Protein 3EZX (pdb70)

GO terms:
  GO:0043852 monomethylamine methyltransferase activity (F, IDA)

Nearest PDB structures (foldseek):
  3ezx-assembly1_A  TM=1.005E+00  e=2.736E-40  Methanosarcina barkeri
  2i2x-assembly4_P  TM=5.558E-01  e=3.648E-14  Methanosarcina barkeri
  1y80-assembly1_A  TM=9.456E-01  e=5.639E-10  Neomoorella thermoacetica
  8ssc-assembly1_A  TM=5.323E-01  e=2.234E-13  Thermus thermophilus HB8
  8jbt-assembly1_A  TM=8.121E-01  e=1.969E-10  Chloracidobacterium thermophilum

Secondary structure (DSSP, 8-state):
--HHHHHHHHHHHHTT-TTHHHHHHHHHHHTT--HHHHIIIIIHHHHHHHHHHHHTTSS-HHHHHHHHHHHHHHHHHHHHHHTSS-----EEEEEE-TT----HHHHHHHHHHHHTS-EEEE--SS--HHHHHHHHHHTTTS-EEEEEE-SSHHHHTHHHHHHHHHHHTT-GGGSEEEEESSS--HHHHHHHT--B--SSHHHHHHHHHHT-

B-factor: mean 46.59, std 18.2, range [3.84, 91.4]

Sequence (212 aa):
ANQEIFDKLRDAIVNQNVAGTPELCKEALAAGVPALDIITKGLSVGMKIVGDKFEAAEIFLPQIMMSGKAMSNAMEVLTPELEKNKKEAGLAITFVAEGDIHDIGHRLVTTMLGANGFQIVDLGVDVLNENVVEEAAKHKGEKVLLVGSALMTTSMLGQKDLMDRLNEEKLRDSVKCMFGGAPVSDKWIEEIGADATAENAAEAAKVALEVM

Structure (mmCIF, N/CA/C/O backbone):
data_3EZX
#
_entry.id   3EZX
#
_cell.length_a   67.970
_cell.length_b   77.710
_cell.length_c   100.360
_cell.angle_alpha   90.00
_cell.angle_beta   90.00
_cell.angle_gamma   90.00
#
_symmetry.space_group_name_H-M   'C 2 2 21'
#
loop_
_entity.id
_entity.type
_entity.pdbx_description
1 polymer 'Monomethylamine corrinoid protein 1'
2 non-polymer 5-HYDROXYBENZIMIDAZOLYLCOBAMIDE
3 non-polymer 'MAGNESIUM ION'
4 water water
#
loop_
_atom_site.group_PDB
_atom_site.id
_atom_site.type_symbol
_atom_site.label_atom_id
_atom_site.label_alt_id
_atom_site.label_comp_id
_atom_site.label_asym_id
_atom_site.label_entity_id
_atom_site.label_seq_id
_atom_site.pdbx_PDB_ins_code
_atom_site.Cartn_x
_atom_site.Cartn_y
_atom_site.Cartn_z
_atom_site.occupancy
_atom_site.B_iso_or_equiv
_atom_site.auth_seq_id
_atom_site.auth_comp_id
_atom_site.auth_asym_id
_atom_site.auth_atom_id
_atom_site.pdbx_PDB_model_num
ATOM 1 N N . ALA A 1 1 ? 11.101 30.511 19.073 1.00 50.44 2 ALA A N 1
ATOM 2 C CA . ALA A 1 1 ? 11.259 29.177 19.724 1.00 57.40 2 ALA A CA 1
ATOM 3 C C . ALA A 1 1 ? 10.918 29.259 21.211 1.00 50.10 2 ALA A C 1
ATOM 4 O O . ALA A 1 1 ? 10.486 30.303 21.701 1.00 46.67 2 ALA A O 1
ATOM 6 N N . ASN A 1 2 ? 11.100 28.145 21.914 1.00 40.12 3 ASN A N 1
ATOM 7 C CA . ASN A 1 2 ? 10.852 28.072 23.352 1.00 40.87 3 ASN A CA 1
ATOM 8 C C . ASN A 1 2 ? 9.388 28.215 23.774 1.00 39.11 3 ASN A C 1
ATOM 9 O O . ASN A 1 2 ? 9.099 28.283 24.966 1.00 36.10 3 ASN A O 1
ATOM 14 N N . GLN A 1 3 ? 8.465 28.244 22.820 1.00 33.50 4 GLN A N 1
ATOM 15 C CA . GLN A 1 3 ? 7.057 28.424 23.164 1.00 31.34 4 GLN A CA 1
ATOM 16 C C . GLN A 1 3 ? 6.534 27.498 24.254 1.00 37.80 4 GLN A C 1
ATOM 17 O O . GLN A 1 3 ? 5.713 27.907 25.072 1.00 41.13 4 GLN A O 1
ATOM 23 N N . GLU A 1 4 ? 7.005 26.256 24.280 1.00 38.06 5 GLU A N 1
ATOM 24 C CA . GLU A 1 4 ? 6.524 25.328 25.292 1.00 47.05 5 GLU A CA 1
ATOM 25 C C . GLU A 1 4 ? 6.822 25.791 26.713 1.00 39.46 5 GLU A C 1
ATOM 26 O O . GLU A 1 4 ? 5.927 25.820 27.564 1.00 39.43 5 GLU A O 1
ATOM 32 N N . ILE A 1 5 ? 8.069 26.156 26.987 1.00 39.16 6 ILE A N 1
ATOM 33 C CA . ILE A 1 5 ? 8.409 26.597 28.334 1.00 40.11 6 ILE A CA 1
ATOM 34 C C . ILE A 1 5 ? 7.764 27.937 28.686 1.00 34.79 6 ILE A C 1
ATOM 35 O O . ILE A 1 5 ? 7.610 28.265 29.849 1.00 31.73 6 ILE A O 1
ATOM 40 N N . PHE A 1 6 ? 7.388 28.710 27.675 1.00 34.18 7 PHE A N 1
ATOM 41 C CA . PHE A 1 6 ? 6.706 29.972 27.929 1.00 34.24 7 PHE A CA 1
ATOM 42 C C . PHE A 1 6 ? 5.303 29.662 28.480 1.00 31.43 7 PHE A C 1
ATOM 43 O O . PHE A 1 6 ? 4.871 30.223 29.493 1.00 29.32 7 PHE A O 1
ATOM 51 N N . ASP A 1 7 ? 4.597 28.759 27.806 1.00 22.27 8 ASP A N 1
ATOM 52 C CA . ASP A 1 7 ? 3.262 28.358 28.218 1.00 26.03 8 ASP A CA 1
ATOM 53 C C . ASP A 1 7 ? 3.296 27.771 29.636 1.00 32.72 8 ASP A C 1
ATOM 54 O O . ASP A 1 7 ? 2.409 28.042 30.449 1.00 25.12 8 ASP A O 1
ATOM 59 N N . LYS A 1 8 ? 4.320 26.971 29.931 1.00 24.10 9 LYS A N 1
ATOM 60 C CA . LYS A 1 8 ? 4.458 26.370 31.253 1.00 21.04 9 LYS A CA 1
ATOM 61 C C . LYS A 1 8 ? 4.636 27.445 32.326 1.00 23.51 9 LYS A C 1
ATOM 62 O O . LYS A 1 8 ? 4.093 27.344 33.433 1.00 19.45 9 LYS A O 1
ATOM 68 N N . LEU A 1 9 ? 5.414 28.467 31.991 1.00 14.58 10 LEU A N 1
ATOM 69 C CA . LEU A 1 9 ? 5.652 29.578 32.898 1.00 20.02 10 LEU A CA 1
ATOM 70 C C . LEU A 1 9 ? 4.342 30.344 33.045 1.00 25.62 10 LEU A C 1
ATOM 71 O O . LEU A 1 9 ? 3.924 30.687 34.150 1.00 33.76 10 LEU A O 1
ATOM 76 N N . ARG A 1 10 ? 3.695 30.605 31.917 1.00 17.93 11 ARG A N 1
ATOM 77 C CA . ARG A 1 10 ? 2.422 31.310 31.913 1.00 27.16 11 ARG A CA 1
ATOM 78 C C . ARG A 1 10 ? 1.405 30.572 32.784 1.00 26.24 11 ARG A C 1
ATOM 79 O O . ARG A 1 10 ? 0.739 31.180 33.626 1.00 26.91 11 ARG A O 1
ATOM 87 N N . ASP A 1 11 ? 1.295 29.260 32.579 1.00 22.08 12 ASP A N 1
ATOM 88 C CA . ASP A 1 11 ? 0.343 28.441 33.327 1.00 26.91 12 ASP A CA 1
ATOM 89 C C . ASP A 1 11 ? 0.662 28.298 34.810 1.00 26.18 12 ASP A C 1
ATOM 90 O O . ASP A 1 11 ? -0.246 28.175 35.633 1.00 24.44 12 ASP A O 1
ATOM 95 N N . ALA A 1 12 ? 1.945 28.307 35.156 1.00 26.75 13 ALA A N 1
ATOM 96 C CA . ALA A 1 12 ? 2.337 28.175 36.555 1.00 26.05 13 ALA A CA 1
ATOM 97 C C . ALA A 1 12 ? 1.748 29.323 37.367 1.00 29.44 13 ALA A C 1
ATOM 98 O O . ALA A 1 12 ? 1.379 29.148 38.532 1.00 28.32 13 ALA A O 1
ATOM 100 N N . ILE A 1 13 ? 1.665 30.496 36.745 1.00 25.18 14 ILE A N 1
ATOM 101 C CA . ILE A 1 13 ? 1.104 31.673 37.395 1.00 28.25 14 ILE A CA 1
ATOM 102 C C . ILE A 1 13 ? -0.422 31.550 37.424 1.00 32.64 14 ILE A C 1
ATOM 103 O O . ILE A 1 13 ? -1.054 31.728 38.469 1.00 27.13 14 ILE A O 1
ATOM 108 N N . VAL A 1 14 ? -1.006 31.228 36.274 1.00 31.67 15 VAL A N 1
ATOM 109 C CA . VAL A 1 14 ? -2.451 31.078 36.167 1.00 23.05 15 VAL A CA 1
ATOM 110 C C . VAL A 1 14 ? -2.988 30.037 37.145 1.00 27.30 15 VAL A C 1
ATOM 111 O O . VAL A 1 14 ? -4.064 30.214 37.712 1.00 33.30 15 VAL A O 1
ATOM 115 N N . ASN A 1 15 ? -2.240 28.959 37.354 1.00 20.95 16 ASN A N 1
ATOM 116 C CA . ASN A 1 15 ? -2.687 27.901 38.261 1.00 29.27 16 ASN A CA 1
ATOM 117 C C . ASN A 1 15 ? -2.085 27.936 39.667 1.00 30.38 16 ASN A C 1
ATOM 118 O O . ASN A 1 15 ? -1.984 26.903 40.329 1.00 29.76 16 ASN A O 1
ATOM 123 N N . GLN A 1 16 ? -1.694 29.122 40.117 1.00 29.47 17 GLN A N 1
ATOM 124 C CA . GLN A 1 16 ? -1.117 29.307 41.448 1.00 32.30 17 GLN A CA 1
ATOM 125 C C . GLN A 1 16 ? -0.116 28.236 41.865 1.00 27.83 17 GLN A C 1
ATOM 126 O O . GLN A 1 16 ? -0.186 27.720 42.978 1.00 34.48 17 GLN A O 1
ATOM 132 N N . ASN A 1 17 ? 0.816 27.906 40.978 1.00 27.22 18 ASN A N 1
ATOM 133 C CA . ASN A 1 17 ? 1.829 26.904 41.289 1.00 31.61 18 ASN A CA 1
ATOM 134 C C . ASN A 1 17 ? 3.068 27.609 41.848 1.00 30.66 18 ASN A C 1
ATOM 135 O O . ASN A 1 17 ? 4.082 27.749 41.165 1.00 33.84 18 ASN A O 1
ATOM 140 N N . VAL A 1 18 ? 2.971 28.045 43.100 1.00 32.79 19 VAL A N 1
ATOM 141 C CA . VAL A 1 18 ? 4.052 28.764 43.766 1.00 28.80 19 VAL A CA 1
ATOM 142 C C . VAL A 1 18 ? 5.370 28.000 43.818 1.00 30.68 19 VAL A C 1
ATOM 143 O O . VAL A 1 18 ? 6.416 28.533 43.461 1.00 30.73 19 VAL A O 1
ATOM 147 N N . ALA A 1 19 ? 5.321 26.756 44.277 1.00 27.39 20 ALA A N 1
ATOM 148 C CA . ALA A 1 19 ? 6.524 25.941 44.377 1.00 30.99 20 ALA A CA 1
ATOM 149 C C . ALA A 1 19 ? 7.189 25.685 43.025 1.00 34.64 20 ALA A C 1
ATOM 150 O O . ALA A 1 19 ? 8.413 25.711 42.913 1.00 45.35 20 ALA A O 1
ATOM 152 N N . GLY A 1 20 ? 6.376 25.450 42.002 1.00 32.80 21 GLY A N 1
ATOM 153 C CA . GLY A 1 20 ? 6.905 25.154 40.684 1.00 27.99 21 GLY A CA 1
ATOM 154 C C . GLY A 1 20 ? 7.510 26.276 39.863 1.00 38.25 21 GLY A C 1
ATOM 155 O O . GLY A 1 20 ? 8.542 26.084 39.218 1.00 41.07 21 GLY A O 1
ATOM 156 N N . THR A 1 21 ? 6.877 27.442 39.873 1.00 34.10 22 THR A N 1
ATOM 157 C CA . THR A 1 21 ? 7.363 28.572 39.101 1.00 34.49 22 THR A CA 1
ATOM 158 C C . THR A 1 21 ? 8.880 28.752 39.127 1.00 41.73 22 THR A C 1
ATOM 159 O O . THR A 1 21 ? 9.500 29.014 38.092 1.00 40.30 22 THR A O 1
ATOM 163 N N . PRO A 1 22 ? 9.503 28.612 40.305 1.00 42.44 23 PRO A N 1
ATOM 164 C CA . PRO A 1 22 ? 10.958 28.778 40.375 1.00 40.77 23 PRO A CA 1
ATOM 165 C C . PRO A 1 22 ? 11.711 27.730 39.562 1.00 34.98 23 PRO A C 1
ATOM 166 O O . PRO A 1 22 ? 12.647 28.055 38.836 1.00 30.02 23 PRO A O 1
ATOM 170 N N . GLU A 1 23 ? 11.284 26.478 39.674 1.00 38.92 24 GLU A N 1
ATOM 171 C CA . GLU A 1 23 ? 11.911 25.374 38.953 1.00 51.77 24 GLU A CA 1
ATOM 172 C C . GLU A 1 23 ? 11.916 25.591 37.446 1.00 45.72 24 GLU A C 1
ATOM 173 O O . GLU A 1 23 ? 12.911 25.323 36.772 1.00 44.26 24 GLU A O 1
ATOM 179 N N . LEU A 1 24 ? 10.792 26.077 36.930 1.00 39.84 25 LEU A N 1
ATOM 180 C CA . LEU A 1 24 ? 10.638 26.336 35.506 1.00 35.39 25 LEU A CA 1
ATOM 181 C C . LEU A 1 24 ? 11.508 27.501 35.056 1.00 40.59 25 LEU A C 1
ATOM 182 O O . LEU A 1 24 ? 12.029 27.513 33.945 1.00 34.86 25 LEU A O 1
ATOM 187 N N . CYS A 1 25 ? 11.665 28.485 35.929 1.00 41.36 26 CYS A N 1
ATOM 188 C CA . CYS A 1 25 ? 12.490 29.634 35.607 1.00 38.11 26 CYS A CA 1
ATOM 189 C C . CYS A 1 25 ? 13.917 29.151 35.420 1.00 41.61 26 CYS A C 1
ATOM 190 O O . CYS A 1 25 ? 14.652 29.660 34.577 1.00 42.50 26 CYS A O 1
ATOM 193 N N . LYS A 1 26 ? 14.301 28.156 36.209 1.00 42.45 27 LYS A N 1
ATOM 194 C CA . LYS A 1 26 ? 15.639 27.599 36.111 1.00 46.07 27 LYS A CA 1
ATOM 195 C C . LYS A 1 26 ? 15.732 26.740 34.856 1.00 50.60 27 LYS A C 1
ATOM 196 O O . LYS A 1 26 ? 16.743 26.769 34.151 1.00 48.81 27 LYS A O 1
ATOM 202 N N . GLU A 1 27 ? 14.673 25.982 34.580 1.00 46.74 28 GLU A N 1
ATOM 203 C CA . GLU A 1 27 ? 14.634 25.116 33.405 1.00 43.04 28 GLU A CA 1
ATOM 204 C C . GLU A 1 27 ? 14.794 25.930 32.135 1.00 39.66 28 GLU A C 1
ATOM 205 O O . GLU A 1 27 ? 15.598 25.597 31.265 1.00 47.37 28 GLU A O 1
ATOM 211 N N . ALA A 1 28 ? 14.014 26.997 32.033 1.00 30.13 29 ALA A N 1
ATOM 212 C CA . ALA A 1 28 ? 14.058 27.855 30.866 1.00 30.79 29 ALA A CA 1
ATOM 213 C C . ALA A 1 28 ? 15.403 28.549 30.809 1.00 40.66 29 ALA A C 1
ATOM 214 O O . ALA A 1 28 ? 16.032 28.630 29.751 1.00 39.38 29 ALA A O 1
ATOM 216 N N . LEU A 1 29 ? 15.836 29.047 31.962 1.00 41.67 30 LEU A N 1
ATOM 217 C CA . LEU A 1 29 ? 17.105 29.755 32.082 1.00 40.80 30 LEU A CA 1
ATOM 218 C C . LEU A 1 29 ? 18.257 28.866 31.605 1.00 45.52 30 LEU A C 1
ATOM 219 O O . LEU A 1 29 ? 19.086 29.279 30.792 1.00 54.20 30 LEU A O 1
ATOM 224 N N . ALA A 1 30 ? 18.289 27.635 32.103 1.00 50.99 31 ALA A N 1
ATOM 225 C CA . ALA A 1 30 ? 19.326 26.676 31.734 1.00 53.47 31 ALA A CA 1
ATOM 226 C C . ALA A 1 30 ? 19.227 26.297 30.257 1.00 57.17 31 ALA A C 1
ATOM 227 O O . ALA A 1 30 ? 20.157 25.722 29.697 1.00 60.83 31 ALA A O 1
ATOM 229 N N . ALA A 1 31 ? 18.095 26.616 29.635 1.00 52.64 32 ALA A N 1
ATOM 230 C CA . ALA A 1 31 ? 17.884 26.312 28.224 1.00 46.22 32 ALA A CA 1
ATOM 231 C C . ALA A 1 31 ? 18.346 27.487 27.374 1.00 44.22 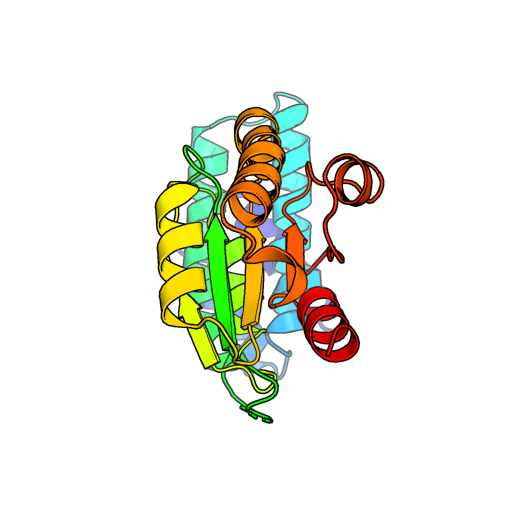32 ALA A C 1
ATOM 232 O O . ALA A 1 31 ? 17.944 27.635 26.223 1.00 41.97 32 ALA A O 1
ATOM 234 N N . GLY A 1 32 ? 19.182 28.332 27.964 1.00 44.80 33 GLY A N 1
ATOM 235 C CA . GLY A 1 32 ? 19.699 29.480 27.249 1.00 42.37 33 GLY A CA 1
ATOM 236 C C . GLY A 1 32 ? 18.680 30.574 26.995 1.00 45.29 33 GLY A C 1
ATOM 237 O O . GLY A 1 32 ? 18.918 31.464 26.176 1.00 46.51 33 GLY A O 1
ATOM 238 N N . VAL A 1 33 ? 17.544 30.524 27.680 1.00 43.27 34 VAL A N 1
ATOM 239 C CA . VAL A 1 33 ? 16.531 31.547 27.478 1.00 39.97 34 VAL A CA 1
ATOM 240 C C . VAL A 1 33 ? 16.812 32.742 28.383 1.00 40.03 34 VAL A C 1
ATOM 241 O O . VAL A 1 33 ? 17.071 32.583 29.576 1.00 46.36 34 VAL A O 1
ATOM 245 N N . PRO A 1 34 ? 16.777 33.957 27.818 1.00 33.06 35 PRO A N 1
ATOM 246 C CA . PRO A 1 34 ? 17.028 35.187 28.576 1.00 29.03 35 PRO A CA 1
ATOM 247 C C . PRO A 1 34 ? 15.953 35.527 29.598 1.00 34.19 35 PRO A C 1
ATOM 248 O O . PRO A 1 34 ? 14.774 35.608 29.271 1.00 37.96 35 PRO A O 1
ATOM 252 N N . ALA A 1 35 ? 16.389 35.738 30.835 1.00 36.25 36 ALA A N 1
ATOM 253 C CA . ALA A 1 35 ? 15.506 36.060 31.950 1.00 38.46 36 ALA A CA 1
ATOM 254 C C . ALA A 1 35 ? 14.349 36.995 31.623 1.00 33.67 36 ALA A C 1
ATOM 255 O O . ALA A 1 35 ? 13.214 36.755 32.040 1.00 45.47 36 ALA A O 1
ATOM 257 N N . LEU A 1 36 ? 14.628 38.061 30.886 1.00 40.31 37 LEU A N 1
ATOM 258 C CA . LEU A 1 36 ? 13.587 39.025 30.546 1.00 36.17 37 LEU A CA 1
ATOM 259 C C . LEU A 1 36 ? 12.511 38.434 29.629 1.00 39.65 37 LEU A C 1
ATOM 260 O O . LEU A 1 36 ? 11.352 38.831 29.686 1.00 32.91 37 LEU A O 1
ATOM 265 N N . ASP A 1 37 ? 12.888 37.473 28.792 1.00 39.99 38 ASP A N 1
ATOM 266 C CA . ASP A 1 37 ? 11.918 36.833 27.905 1.00 42.12 38 ASP A CA 1
ATOM 267 C C . ASP A 1 37 ? 11.037 35.905 28.725 1.00 40.07 38 ASP A C 1
ATOM 268 O O . ASP A 1 37 ? 9.857 35.731 28.433 1.00 31.80 38 ASP A O 1
ATOM 273 N N . ILE A 1 38 ? 11.627 35.313 29.758 1.00 33.43 39 ILE A N 1
ATOM 274 C CA . ILE A 1 38 ? 10.907 34.426 30.664 1.00 33.18 39 ILE A CA 1
ATOM 275 C C . ILE A 1 38 ? 9.791 35.237 31.321 1.00 35.23 39 ILE A C 1
ATOM 276 O O . ILE A 1 38 ? 8.685 34.740 31.529 1.00 28.23 39 ILE A O 1
ATOM 281 N N . ILE A 1 39 ? 10.098 36.490 31.648 1.00 30.38 40 ILE A N 1
ATOM 282 C CA . ILE A 1 39 ? 9.129 37.377 32.274 1.00 30.98 40 ILE A CA 1
ATOM 283 C C . ILE A 1 39 ? 8.066 37.869 31.291 1.00 35.51 40 ILE A C 1
ATOM 284 O O . ILE A 1 39 ? 6.880 37.571 31.440 1.00 37.46 40 ILE A O 1
ATOM 289 N N . THR A 1 40 ? 8.496 38.605 30.273 1.00 33.13 41 THR A N 1
ATOM 290 C CA . THR A 1 40 ? 7.570 39.168 29.297 1.00 39.62 41 THR A CA 1
ATOM 291 C C . THR A 1 40 ? 6.814 38.171 28.422 1.00 29.13 41 THR A C 1
ATOM 292 O O . THR A 1 40 ? 5.678 38.435 28.040 1.00 31.98 41 THR A O 1
ATOM 296 N N . LYS A 1 41 ? 7.422 37.035 28.099 1.00 27.21 42 LYS A N 1
ATOM 297 C CA . LYS A 1 41 ? 6.731 36.055 27.261 1.00 30.02 42 LYS A CA 1
ATOM 298 C C . LYS A 1 41 ? 6.110 34.892 28.032 1.00 26.42 42 LYS A C 1
ATOM 299 O O . LYS A 1 41 ? 5.394 34.070 27.451 1.00 28.57 42 LYS A O 1
ATOM 305 N N . GLY A 1 42 ? 6.366 34.838 29.338 1.00 28.31 43 GLY A N 1
ATOM 306 C CA . GLY A 1 42 ? 5.829 33.766 30.159 1.00 25.38 43 GLY A CA 1
ATOM 307 C C . GLY A 1 42 ? 5.094 34.177 31.427 1.00 31.06 43 GLY A C 1
ATOM 308 O O . GLY A 1 42 ? 3.872 34.050 31.511 1.00 33.97 43 GLY A O 1
ATOM 309 N N . LEU A 1 43 ? 5.841 34.650 32.421 1.00 29.81 44 LEU A N 1
ATOM 310 C CA . LEU A 1 43 ? 5.263 35.067 33.693 1.00 31.77 44 LEU A CA 1
ATOM 311 C C . LEU A 1 43 ? 4.273 36.210 33.509 1.00 35.82 44 LEU A C 1
ATOM 312 O O . LEU A 1 43 ? 3.137 36.127 33.972 1.00 37.74 44 LEU A O 1
ATOM 317 N N . SER A 1 44 ? 4.698 37.276 32.836 1.00 30.67 45 SER A N 1
ATOM 318 C CA . SER A 1 44 ? 3.823 38.420 32.603 1.00 31.48 45 SER A CA 1
ATOM 319 C C . SER A 1 44 ? 2.556 38.033 31.838 1.00 29.50 45 SER A C 1
ATOM 320 O O . SER A 1 44 ? 1.470 38.527 32.141 1.00 32.71 45 SER A O 1
ATOM 323 N N . VAL A 1 45 ? 2.696 37.158 30.845 1.00 18.81 46 VAL A N 1
ATOM 324 C CA . VAL A 1 45 ? 1.549 36.701 30.059 1.00 29.06 46 VAL A CA 1
ATOM 325 C C . VAL A 1 45 ? 0.529 36.067 30.992 1.00 30.87 46 VAL A C 1
ATOM 326 O O . VAL A 1 45 ? -0.674 36.324 30.890 1.00 42.47 46 VAL A O 1
ATOM 330 N N . GLY A 1 46 ? 1.027 35.231 31.899 1.00 22.38 47 GLY A N 1
ATOM 331 C CA . GLY A 1 46 ? 0.175 34.560 32.862 1.00 24.54 47 GLY A CA 1
ATOM 332 C C . GLY A 1 46 ? -0.431 35.538 33.851 1.00 21.89 47 GLY A C 1
ATOM 333 O O . GLY A 1 46 ? -1.617 35.444 34.157 1.00 27.26 47 GLY A O 1
ATOM 334 N N . MET A 1 47 ? 0.365 36.478 34.359 1.00 18.30 48 MET A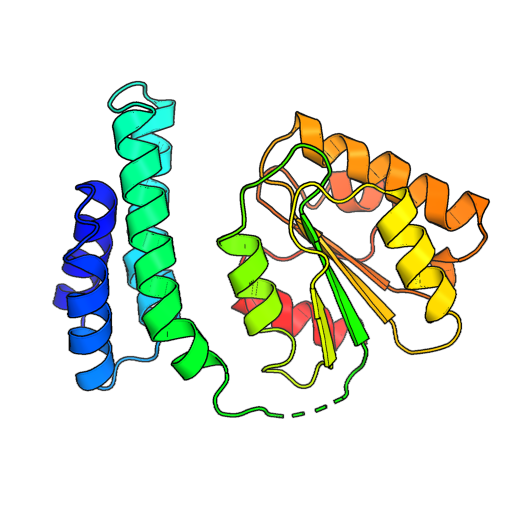 N 1
ATOM 335 C CA . MET A 1 47 ? -0.162 37.450 35.317 1.00 26.01 48 MET A CA 1
ATOM 336 C C . MET A 1 47 ? -1.316 38.256 34.715 1.00 30.49 48 MET A C 1
ATOM 337 O O . MET A 1 47 ? -2.250 38.641 35.419 1.00 25.37 48 MET A O 1
ATOM 342 N N . LYS A 1 48 ? -1.244 38.512 33.411 1.00 29.18 49 LYS A N 1
ATOM 343 C CA . LYS A 1 48 ? -2.290 39.251 32.719 1.00 28.84 49 LYS A CA 1
ATOM 344 C C . LYS A 1 48 ? -3.575 38.428 32.695 1.00 31.44 49 LYS A C 1
ATOM 345 O O . LYS A 1 48 ? -4.648 38.940 32.999 1.00 30.37 49 LYS A O 1
ATOM 351 N N . ILE A 1 49 ? -3.463 37.151 32.335 1.00 29.27 50 ILE A N 1
ATOM 352 C CA . ILE A 1 49 ? -4.629 36.271 32.294 1.00 24.34 50 ILE A CA 1
ATOM 353 C C . ILE A 1 49 ? -5.277 36.175 33.673 1.00 27.56 50 ILE A C 1
ATOM 354 O O . ILE A 1 49 ? -6.502 36.228 33.799 1.00 36.02 50 ILE A O 1
ATOM 359 N N . VAL A 1 50 ? -4.445 36.037 34.703 1.00 27.26 51 VAL A N 1
ATOM 360 C CA . VAL A 1 50 ? -4.921 35.941 36.079 1.00 28.33 51 VAL A CA 1
ATOM 361 C C . VAL A 1 50 ? -5.588 37.249 36.477 1.00 32.96 51 VAL A C 1
ATOM 362 O O . VAL A 1 50 ? -6.484 37.273 37.322 1.00 33.31 51 VAL A O 1
ATOM 366 N N . GLY A 1 51 ? -5.136 38.339 35.867 1.00 26.10 52 GLY A N 1
ATOM 367 C CA . GLY A 1 51 ? -5.719 39.635 36.152 1.00 36.47 52 GLY A CA 1
ATOM 368 C C . GLY A 1 51 ? -7.122 39.712 35.575 1.00 41.39 52 GLY A C 1
ATOM 369 O O . GLY A 1 51 ? -8.049 40.183 36.238 1.00 41.76 52 GLY A O 1
ATOM 370 N N . ASP A 1 52 ? -7.280 39.243 34.338 1.00 42.91 53 ASP A N 1
ATOM 371 C CA . ASP A 1 52 ? -8.581 39.248 33.672 1.00 42.43 53 ASP A CA 1
ATOM 372 C C . ASP A 1 52 ? -9.553 38.325 34.407 1.00 43.21 53 ASP A C 1
ATOM 373 O O . ASP A 1 52 ? -10.686 38.713 34.700 1.00 49.35 53 ASP A O 1
ATOM 378 N N . LYS A 1 53 ? -9.109 37.105 34.703 1.00 39.21 54 LYS A N 1
ATOM 379 C CA . LYS A 1 53 ? -9.944 36.145 35.422 1.00 41.19 54 LYS A CA 1
ATOM 380 C C . LYS A 1 53 ? -10.537 36.762 36.694 1.00 39.14 54 LYS A C 1
ATOM 381 O O . LYS A 1 53 ? -11.706 36.563 37.007 1.00 42.15 54 LYS A O 1
ATOM 387 N N . PHE A 1 54 ? -9.717 3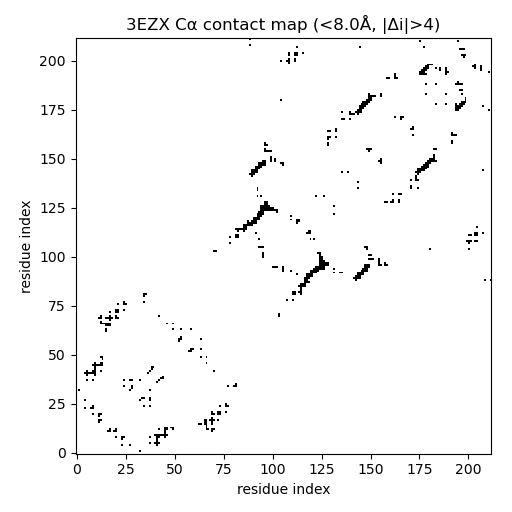7.508 37.424 1.00 42.28 55 PHE A N 1
ATOM 388 C CA . PHE A 1 54 ? -10.147 38.149 38.659 1.00 37.58 55 PHE A CA 1
ATOM 389 C C . PHE A 1 54 ? -11.167 39.239 38.357 1.00 40.22 55 PHE A C 1
ATOM 390 O O . PHE A 1 54 ? -12.222 39.299 38.982 1.00 45.35 55 PHE A O 1
ATOM 398 N N . GLU A 1 55 ? -10.859 40.090 37.385 1.00 38.49 56 GLU A N 1
ATOM 399 C CA . GLU A 1 55 ? -11.765 41.172 37.023 1.00 48.19 56 GLU A CA 1
ATOM 400 C C . GLU A 1 55 ? -13.094 40.649 36.474 1.00 44.36 56 GLU A C 1
ATOM 401 O O . GLU A 1 55 ? -14.066 41.392 36.367 1.00 37.42 56 GLU A O 1
ATOM 407 N N . ALA A 1 56 ? -13.130 39.366 36.132 1.00 51.09 57 ALA A N 1
ATOM 408 C CA . ALA A 1 56 ? -14.342 38.742 35.608 1.00 47.98 57 ALA A CA 1
ATOM 409 C C . ALA A 1 56 ? -15.005 37.886 36.685 1.00 42.74 57 ALA A C 1
ATOM 410 O O . ALA A 1 56 ? -15.926 37.118 36.402 1.00 47.57 57 ALA A O 1
ATOM 412 N N . ALA A 1 57 ? -14.519 38.020 37.916 1.00 34.70 58 ALA A N 1
ATOM 413 C CA . ALA A 1 57 ? -15.044 37.280 39.059 1.00 41.72 58 ALA A CA 1
ATOM 414 C C . ALA A 1 57 ? -14.979 35.762 38.910 1.00 44.13 58 ALA A C 1
ATOM 415 O O . ALA A 1 57 ? -15.810 35.044 39.468 1.00 58.27 58 ALA A O 1
ATOM 417 N N . GLU A 1 58 ? -13.993 35.272 38.167 1.00 40.19 59 GLU A N 1
ATOM 418 C CA . GLU A 1 58 ? -13.834 33.833 37.971 1.00 45.46 59 GLU A CA 1
ATOM 419 C C . GLU A 1 58 ? -12.982 33.234 39.091 1.00 43.64 59 GLU A C 1
ATOM 420 O O . GLU A 1 58 ? -13.235 32.123 39.553 1.00 49.29 59 GLU A O 1
ATOM 426 N N . ILE A 1 59 ? -11.975 33.989 39.518 1.00 39.22 60 ILE A N 1
ATOM 427 C CA . ILE A 1 59 ? -11.086 33.582 40.599 1.00 42.83 60 ILE A CA 1
ATOM 428 C C . ILE A 1 59 ? -11.118 34.717 41.625 1.00 40.00 60 ILE A C 1
ATOM 429 O O . ILE A 1 59 ? -11.707 35.771 41.362 1.00 48.23 60 ILE A O 1
ATOM 434 N N . PHE A 1 60 ? -10.484 34.528 42.777 1.00 39.54 61 PHE A N 1
ATOM 435 C CA . PHE A 1 60 ? -10.527 35.568 43.788 1.00 48.29 61 PHE A CA 1
ATOM 436 C C . PHE A 1 60 ? -9.216 35.862 44.492 1.00 43.55 61 PHE A C 1
ATOM 437 O O . PHE A 1 60 ? -8.146 35.524 44.001 1.00 47.78 61 PHE A O 1
ATOM 445 N N . LEU A 1 61 ? -9.306 36.467 45.666 1.00 37.25 62 LEU A N 1
ATOM 446 C CA . LEU A 1 61 ? -8.099 36.814 46.387 1.00 34.94 62 LEU A CA 1
ATOM 447 C C . LEU A 1 61 ? -7.186 35.685 46.838 1.00 38.27 62 LEU A C 1
ATOM 448 O O . LEU A 1 61 ? -5.970 35.884 46.942 1.00 41.77 62 LEU A O 1
ATOM 453 N N . PRO A 1 62 ? -7.735 34.498 47.107 1.00 36.52 63 PRO A N 1
ATOM 454 C CA . PRO A 1 62 ? -6.793 33.464 47.531 1.00 35.69 63 PRO A CA 1
ATOM 455 C C . PRO A 1 62 ? -5.909 33.063 46.359 1.00 29.27 63 PRO A C 1
ATOM 456 O O . PRO A 1 62 ? -4.726 32.776 46.552 1.00 35.56 63 PRO A O 1
ATOM 460 N N . GLN A 1 63 ? -6.494 33.079 45.158 1.00 18.65 64 GLN A N 1
ATOM 461 C CA . GLN A 1 63 ? -5.788 32.720 43.935 1.00 24.90 64 GLN A CA 1
ATOM 462 C C . GLN A 1 63 ? -4.783 33.787 43.508 1.00 22.65 64 GLN A C 1
ATOM 463 O O . GLN A 1 63 ? -3.713 33.472 42.990 1.00 27.31 64 GLN A O 1
ATOM 469 N N . ILE A 1 64 ? -5.147 35.049 43.701 1.00 21.69 65 ILE A N 1
ATOM 470 C CA . ILE A 1 64 ? -4.281 36.160 43.331 1.00 23.22 65 ILE A CA 1
ATOM 471 C C . ILE A 1 64 ? -3.073 36.233 44.261 1.00 29.33 65 ILE A C 1
ATOM 472 O O . ILE A 1 64 ? -1.971 36.579 43.835 1.00 22.63 65 ILE A O 1
ATOM 477 N N . MET A 1 65 ? -3.275 35.906 45.531 1.00 23.33 66 MET A N 1
ATOM 478 C CA . MET A 1 65 ? -2.175 35.938 46.485 1.00 28.16 66 MET A CA 1
ATOM 479 C C . MET A 1 65 ? -1.128 34.918 46.086 1.00 25.74 66 MET A C 1
ATOM 480 O O . MET A 1 65 ? 0.065 35.221 46.053 1.00 24.20 66 MET A O 1
ATOM 485 N N . MET A 1 66 ? -1.583 33.711 45.765 1.00 27.35 67 MET A N 1
ATOM 486 C CA . MET A 1 66 ? -0.676 32.650 45.369 1.00 28.48 67 MET A CA 1
ATOM 487 C C . MET A 1 66 ? 0.003 32.917 44.034 1.00 30.89 67 MET A C 1
ATOM 488 O O . MET A 1 66 ? 1.152 32.526 43.830 1.00 26.53 67 MET A O 1
ATOM 493 N N . SER A 1 67 ? -0.696 33.591 43.126 1.00 31.85 68 SER A N 1
ATOM 494 C CA . SER A 1 67 ? -0.102 33.919 41.840 1.00 24.60 68 SER A CA 1
ATOM 495 C C . SER A 1 67 ? 0.934 35.012 42.075 1.00 23.83 68 SER A C 1
ATOM 496 O O . SER A 1 67 ? 1.957 35.071 41.397 1.00 24.44 68 SER A O 1
ATOM 499 N N . GLY A 1 68 ? 0.669 35.868 43.055 1.00 17.17 69 GLY A N 1
ATOM 500 C CA . GLY A 1 68 ? 1.600 36.932 43.372 1.00 20.69 69 GLY A CA 1
ATOM 501 C C . GLY A 1 68 ? 2.868 36.350 43.966 1.00 29.40 69 GLY A C 1
ATOM 502 O O . GLY A 1 68 ? 3.980 36.719 43.579 1.00 29.80 69 GLY A O 1
ATOM 503 N N . LYS A 1 69 ? 2.699 35.430 44.908 1.00 21.51 70 LYS A N 1
ATOM 504 C CA . LYS A 1 69 ? 3.839 34.793 45.545 1.00 30.29 70 LYS A CA 1
ATOM 505 C C . LYS A 1 69 ? 4.570 33.938 44.516 1.00 25.06 70 LYS A C 1
ATOM 506 O O . LYS A 1 69 ? 5.788 33.795 44.569 1.00 34.71 70 LYS A O 1
ATOM 512 N N . ALA A 1 70 ? 3.821 33.382 43.571 1.00 26.20 71 ALA A N 1
ATOM 513 C CA . ALA A 1 70 ? 4.410 32.556 42.527 1.00 20.92 71 ALA A CA 1
ATOM 514 C C . ALA A 1 70 ? 5.386 33.386 41.698 1.00 33.11 71 ALA A C 1
ATOM 515 O O . ALA A 1 70 ? 6.465 32.907 41.338 1.00 25.41 71 ALA A O 1
ATOM 517 N N . MET A 1 71 ? 5.011 34.630 41.397 1.00 19.20 72 MET A N 1
ATOM 518 C CA . MET A 1 71 ? 5.884 35.482 40.611 1.00 21.95 72 MET A CA 1
ATOM 519 C C . MET A 1 71 ? 7.021 36.085 41.430 1.00 23.99 72 MET A C 1
ATOM 520 O O . MET A 1 71 ? 8.099 36.341 40.901 1.00 31.25 72 MET A O 1
ATOM 525 N N . SER A 1 72 ? 6.793 36.314 42.716 1.00 25.87 73 SER A N 1
ATOM 526 C CA . SER 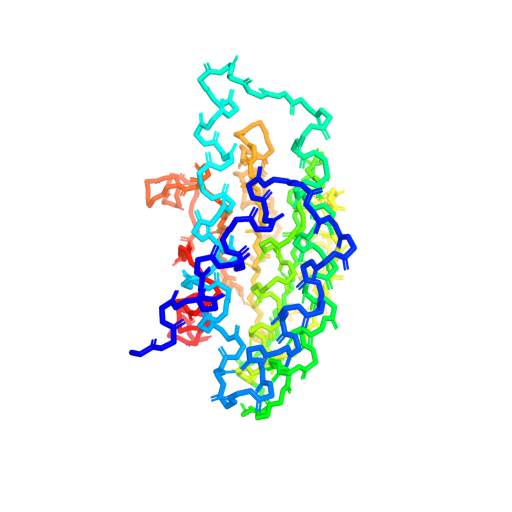A 1 72 ? 7.841 36.867 43.564 1.00 28.64 73 SER A CA 1
ATOM 527 C C . SER A 1 72 ? 8.959 35.833 43.704 1.00 29.35 73 SER A C 1
ATOM 528 O O . SER A 1 72 ? 10.142 36.171 43.703 1.00 25.66 73 SER A O 1
ATOM 531 N N . ASN A 1 73 ? 8.576 34.568 43.823 1.00 21.26 74 ASN A N 1
ATOM 532 C CA . ASN A 1 73 ? 9.555 33.503 43.941 1.00 30.93 74 ASN A CA 1
ATOM 533 C C . ASN A 1 73 ? 10.324 33.375 42.628 1.00 40.29 74 ASN A C 1
ATOM 534 O O . ASN A 1 73 ? 11.513 33.061 42.622 1.00 48.53 74 ASN A O 1
ATOM 539 N N . ALA A 1 74 ? 9.640 33.620 41.517 1.00 34.46 75 ALA A N 1
ATOM 540 C CA . ALA A 1 74 ? 10.266 33.539 40.205 1.00 35.71 75 ALA A CA 1
ATOM 541 C C . ALA A 1 74 ? 11.310 34.642 40.071 1.00 36.87 75 ALA A C 1
ATOM 542 O O . ALA A 1 74 ? 12.377 34.445 39.485 1.00 41.16 75 ALA A O 1
ATOM 544 N N . MET A 1 75 ? 10.993 35.803 40.632 1.00 40.13 76 MET A N 1
ATOM 545 C CA . MET A 1 75 ? 11.879 36.958 40.581 1.00 39.26 76 MET A CA 1
ATOM 546 C C . MET A 1 75 ? 13.160 36.762 41.380 1.00 38.50 76 MET A C 1
ATOM 547 O O . MET A 1 75 ? 14.195 37.338 41.050 1.00 34.16 76 MET A O 1
ATOM 552 N N . GLU A 1 76 ? 13.092 35.942 42.423 1.00 30.46 77 GLU A N 1
ATOM 553 C CA . GLU A 1 76 ? 14.266 35.674 43.237 1.00 40.58 77 GLU A CA 1
ATOM 554 C C . GLU A 1 76 ? 15.289 34.898 42.408 1.00 42.36 77 GLU A C 1
ATOM 555 O O . GLU A 1 76 ? 16.494 34.980 42.647 1.00 45.21 77 GLU A O 1
ATOM 561 N N . VAL A 1 77 ? 14.805 34.151 41.422 1.00 36.74 78 VAL A N 1
ATOM 562 C CA . VAL A 1 77 ? 15.694 33.382 40.569 1.00 35.24 78 VAL A CA 1
ATOM 563 C C . VAL A 1 77 ? 16.184 34.189 39.370 1.00 37.21 78 VAL A C 1
ATOM 564 O O . VAL A 1 77 ? 17.302 33.992 38.908 1.00 46.39 78 VAL A O 1
ATOM 568 N N . LEU A 1 78 ? 15.354 35.103 38.876 1.00 35.75 79 LEU A N 1
ATOM 569 C CA . LEU A 1 78 ? 15.720 35.915 37.716 1.00 35.70 79 LEU A CA 1
ATOM 570 C C . LEU A 1 78 ? 16.439 37.230 38.040 1.00 41.11 79 LEU A C 1
ATOM 571 O O . LEU A 1 78 ? 17.287 37.675 37.265 1.00 36.24 79 LEU A O 1
ATOM 576 N N . THR A 1 79 ? 16.105 37.856 39.168 1.00 37.52 80 THR A N 1
ATOM 577 C CA . THR A 1 79 ? 16.737 39.124 39.546 1.00 37.64 80 THR A CA 1
ATOM 578 C C . THR A 1 79 ? 18.258 39.056 39.438 1.00 40.48 80 THR A C 1
ATOM 579 O O . THR A 1 79 ? 18.878 39.887 38.773 1.00 32.20 80 THR A O 1
ATOM 583 N N . PRO A 1 80 ? 18.881 38.072 40.101 1.00 33.47 81 PRO A N 1
ATOM 584 C CA . PRO A 1 80 ? 20.337 37.982 40.008 1.00 42.31 81 PRO A CA 1
ATOM 585 C C . PRO A 1 80 ? 20.789 37.824 38.557 1.00 43.93 81 PRO A C 1
ATOM 586 O O . PRO A 1 80 ? 21.818 38.363 38.152 1.00 54.82 81 PRO A O 1
ATOM 590 N N . GLU A 1 81 ? 20.005 37.095 37.774 1.00 45.28 82 GLU A N 1
ATOM 591 C CA . GLU A 1 81 ? 20.325 36.882 36.371 1.00 47.81 82 GLU A CA 1
ATOM 592 C C . GLU A 1 81 ? 20.247 38.211 35.622 1.00 44.93 82 GLU A C 1
ATOM 593 O O . GLU A 1 81 ? 20.996 38.445 34.681 1.00 53.02 82 GLU A O 1
ATOM 599 N N . LEU A 1 82 ? 19.337 39.079 36.057 1.00 46.60 83 LEU A N 1
ATOM 600 C CA . LEU A 1 82 ? 19.143 40.384 35.433 1.00 44.30 83 LEU A CA 1
ATOM 601 C C . LEU A 1 82 ? 20.202 41.394 35.855 1.00 54.81 83 LEU A C 1
ATOM 602 O O . LEU A 1 82 ? 20.540 42.302 35.096 1.00 52.53 83 LEU A O 1
ATOM 607 N N . GLU A 1 83 ? 20.714 41.243 37.071 1.00 62.12 84 GLU A N 1
ATOM 608 C CA . GLU A 1 83 ? 21.721 42.162 37.581 1.00 69.22 84 GLU A CA 1
ATOM 609 C C . GLU A 1 83 ? 23.081 41.954 36.923 1.00 79.64 84 GLU A C 1
ATOM 610 O O . GLU A 1 83 ? 24.036 42.680 37.208 1.00 83.51 84 GLU A O 1
ATOM 616 N N . LYS A 1 84 ? 23.170 40.959 36.045 1.00 86.19 85 LYS A N 1
ATOM 617 C CA . LYS A 1 84 ? 24.414 40.695 35.331 1.00 88.68 85 LYS A CA 1
ATOM 618 C C . LYS A 1 84 ? 24.514 41.734 34.225 1.00 90.29 85 LYS A C 1
ATOM 619 O O . LYS A 1 84 ? 23.515 42.357 33.864 1.00 91.40 85 LYS A O 1
ATOM 625 N N . ASN A 1 85 ? 25.712 41.927 33.688 1.00 90.33 86 ASN A N 1
ATOM 626 C CA . ASN A 1 85 ? 25.910 42.909 32.631 1.00 91.40 86 ASN A CA 1
ATOM 627 C C . ASN A 1 85 ? 25.632 44.312 33.158 1.00 91.40 86 ASN A C 1
ATOM 628 O O . ASN A 1 85 ? 24.977 45.111 32.488 1.00 91.40 86 ASN A O 1
ATOM 633 N N . LYS A 1 86 ? 26.115 44.598 34.365 1.00 91.40 87 LYS A N 1
ATOM 634 C CA . LYS A 1 86 ? 25.931 45.913 34.974 1.00 91.03 87 LYS A CA 1
ATOM 635 C C . LYS A 1 86 ? 26.603 46.982 34.108 1.00 91.40 87 LYS A C 1
ATOM 636 O O . LYS A 1 86 ? 27.639 47.539 34.476 1.00 91.38 87 LYS A O 1
ATOM 642 N N . LYS A 1 87 ? 26.000 47.257 32.955 1.00 91.40 88 LYS A N 1
ATOM 643 C CA . LYS A 1 87 ? 26.517 48.241 32.012 1.00 90.88 88 LYS A CA 1
ATOM 644 C C . LYS A 1 87 ? 26.702 49.602 32.677 1.00 89.12 88 LYS A C 1
ATOM 645 O O . LYS A 1 87 ? 25.838 50.473 32.580 1.00 88.82 88 LYS A O 1
ATOM 651 N N . GLU A 1 91 ? 27.524 55.383 35.787 1.00 62.38 92 GLU A N 1
ATOM 652 C CA . GLU A 1 91 ? 26.400 55.829 36.605 1.00 75.07 92 GLU A CA 1
ATOM 653 C C . GLU A 1 91 ? 25.671 56.996 35.956 1.00 75.13 92 GLU A C 1
ATOM 654 O O . GLU A 1 91 ? 25.995 58.156 36.207 1.00 82.83 92 GLU A O 1
ATOM 660 N N . ALA A 1 92 ? 24.683 56.683 35.123 1.00 73.67 93 ALA A N 1
ATOM 661 C CA . ALA A 1 92 ? 23.902 57.704 34.433 1.00 60.53 93 ALA A CA 1
ATOM 662 C C . ALA A 1 92 ? 23.097 58.541 35.415 1.00 55.70 93 ALA A C 1
ATOM 663 O O . ALA A 1 92 ? 22.322 59.407 35.008 1.00 54.27 93 ALA A O 1
ATOM 665 N N . GLY A 1 93 ? 23.278 58.279 36.707 1.00 48.57 94 GLY A N 1
ATOM 666 C CA . GLY A 1 93 ? 22.556 59.035 37.713 1.00 38.84 94 GLY A CA 1
ATOM 667 C C . GLY A 1 93 ? 22.058 58.208 38.882 1.00 43.54 94 GLY A C 1
ATOM 668 O O . GLY A 1 93 ? 22.318 57.006 38.971 1.00 42.49 94 GLY A O 1
ATOM 669 N N . LEU A 1 94 ? 21.336 58.866 39.784 1.00 43.64 95 LEU A N 1
ATOM 670 C CA . LEU A 1 94 ? 20.786 58.216 40.964 1.00 40.35 95 LEU A CA 1
ATOM 671 C C . LEU A 1 94 ? 19.277 58.067 40.846 1.00 49.11 95 LEU A C 1
ATOM 672 O O . LEU A 1 94 ? 18.564 59.047 40.629 1.00 45.33 95 LEU A O 1
ATOM 677 N N . ALA A 1 95 ? 18.793 56.841 40.992 1.00 46.97 96 ALA A N 1
ATOM 678 C CA . ALA A 1 95 ? 17.366 56.594 40.911 1.00 42.08 96 ALA A CA 1
ATOM 679 C C . ALA A 1 95 ? 16.820 56.269 42.292 1.00 39.72 96 ALA A C 1
ATOM 680 O O . ALA A 1 95 ? 17.316 55.379 42.979 1.00 40.55 96 ALA A O 1
ATOM 682 N N . ILE A 1 96 ? 15.806 57.019 42.699 1.00 33.82 97 ILE A N 1
ATOM 683 C CA . ILE A 1 96 ? 15.145 56.823 43.982 1.00 35.56 97 ILE A CA 1
ATOM 684 C C . ILE A 1 96 ? 13.806 56.174 43.648 1.00 38.45 97 ILE A C 1
ATOM 685 O O . ILE A 1 96 ? 12.898 56.846 43.140 1.00 33.15 97 ILE A O 1
ATOM 690 N N . THR A 1 97 ? 13.702 54.872 43.912 1.00 36.46 98 THR A N 1
ATOM 691 C CA . THR A 1 97 ? 12.500 54.103 43.606 1.00 36.13 98 THR A CA 1
ATOM 692 C C . THR A 1 97 ? 11.551 53.869 44.771 1.00 28.47 98 THR A C 1
ATOM 693 O O . THR A 1 97 ? 11.981 53.622 45.900 1.00 21.79 98 THR A O 1
ATOM 697 N N . PHE A 1 98 ? 10.254 53.903 44.484 1.00 25.89 99 PHE A N 1
ATOM 698 C CA . PHE A 1 98 ? 9.277 53.725 45.549 1.00 23.09 99 PHE A CA 1
ATOM 699 C C . PHE A 1 98 ? 7.890 53.368 45.022 1.00 25.13 99 PHE A C 1
ATOM 700 O O . PHE A 1 98 ? 7.593 53.547 43.847 1.00 25.20 99 PHE A O 1
ATOM 708 N N . VAL A 1 99 ? 7.049 52.849 45.907 1.00 26.06 100 VAL A N 1
ATOM 709 C CA . VAL A 1 99 ? 5.680 52.514 45.568 1.00 22.50 100 VAL A CA 1
ATOM 710 C C . VAL A 1 99 ? 4.842 53.484 46.407 1.00 28.77 100 VAL A C 1
ATOM 711 O O . VAL A 1 99 ? 5.116 53.676 47.587 1.00 21.51 100 VAL A O 1
ATOM 715 N N . ALA A 1 100 ? 3.833 54.095 45.795 1.00 29.04 101 ALA A N 1
ATOM 716 C CA . ALA A 1 100 ? 2.968 55.058 46.475 1.00 30.02 101 ALA A CA 1
ATOM 717 C C . ALA A 1 100 ? 2.454 54.625 47.849 1.00 41.50 101 ALA A C 1
ATOM 718 O O . ALA A 1 100 ? 2.395 53.434 48.164 1.00 47.50 101 ALA A O 1
ATOM 720 N N . GLU A 1 101 ? 2.065 55.608 48.657 1.00 41.52 102 GLU A N 1
ATOM 721 C CA . GLU A 1 101 ? 1.550 55.364 50.004 1.00 38.69 102 GLU A CA 1
ATOM 722 C C . GLU A 1 101 ? 0.309 54.484 49.993 1.00 27.13 102 GLU A C 1
ATOM 723 O O . GLU A 1 101 ? -0.597 54.690 49.190 1.00 23.81 102 GLU A O 1
ATOM 729 N N . GLY A 1 102 ? 0.275 53.511 50.899 1.00 27.81 103 GLY A N 1
ATOM 730 C CA . GLY A 1 102 ? -0.864 52.617 50.997 1.00 25.29 103 GLY A CA 1
ATOM 731 C C . GLY A 1 102 ? -0.853 51.495 49.981 1.00 29.02 103 GLY A C 1
ATOM 732 O O . GLY A 1 102 ? -1.742 50.649 49.978 1.00 37.74 103 GLY A O 1
ATOM 733 N N . ASP A 1 103 ? 0.160 51.487 49.123 1.00 33.44 104 ASP A N 1
ATOM 734 C CA . ASP A 1 103 ? 0.289 50.475 48.083 1.00 33.18 104 ASP A CA 1
ATOM 735 C C . ASP A 1 103 ? 1.415 49.507 48.450 1.00 31.27 104 ASP A C 1
ATOM 736 O O . ASP A 1 103 ? 2.486 49.936 48.871 1.00 33.48 104 ASP A O 1
ATOM 741 N N . ILE A 1 104 ? 1.185 48.206 48.301 1.00 27.32 105 ILE A N 1
ATOM 742 C CA . ILE A 1 104 ? 2.239 47.246 48.622 1.00 33.83 105 ILE A CA 1
ATOM 743 C C . ILE A 1 104 ? 2.615 46.373 47.438 1.00 24.65 105 ILE A C 1
ATOM 744 O O . ILE A 1 104 ? 3.418 45.453 47.572 1.00 40.81 105 ILE A O 1
ATOM 749 N N . HIS A 1 105 ? 2.023 46.653 46.283 1.00 24.60 106 HIS A N 1
ATOM 750 C CA . HIS A 1 105 ? 2.347 45.907 45.075 1.00 25.55 106 HIS A CA 1
ATOM 751 C C . HIS A 1 105 ? 3.800 46.267 44.798 1.00 22.31 106 HIS A C 1
ATOM 752 O O . HIS A 1 105 ? 4.117 47.436 44.586 1.00 28.59 106 HIS A O 1
ATOM 759 N N . ASP A 1 106 ? 4.686 45.279 44.798 1.00 19.79 107 ASP A N 1
ATOM 760 C CA . ASP A 1 106 ? 6.090 45.569 44.564 1.00 26.22 107 ASP A CA 1
ATOM 761 C C . ASP A 1 106 ? 6.753 44.781 43.438 1.00 23.13 107 ASP A C 1
ATOM 762 O O . ASP A 1 106 ? 7.886 45.069 43.066 1.00 33.31 107 ASP A O 1
ATOM 767 N N . ILE A 1 107 ? 6.061 43.794 42.885 1.00 16.02 108 ILE A N 1
ATOM 768 C CA . ILE A 1 107 ? 6.647 43.004 41.801 1.00 17.81 108 ILE A CA 1
ATOM 769 C C . ILE A 1 107 ? 7.145 43.887 40.653 1.00 26.54 108 ILE A C 1
ATOM 770 O O . ILE A 1 107 ? 8.309 43.796 40.252 1.00 23.06 108 ILE A O 1
ATOM 775 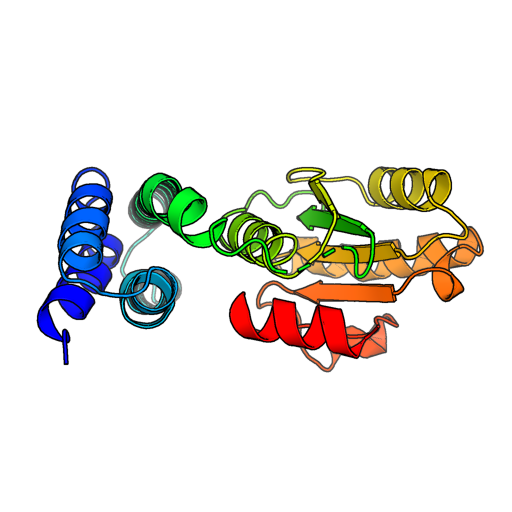N N . GLY A 1 108 ? 6.267 44.743 40.136 1.00 30.09 109 GLY A N 1
ATOM 776 C CA . GLY A 1 108 ? 6.650 45.639 39.062 1.00 23.61 109 GLY A CA 1
ATOM 777 C C . GLY A 1 108 ? 7.672 46.654 39.514 1.00 32.14 109 GLY A C 1
ATOM 778 O O . GLY A 1 108 ? 8.592 47.014 38.784 1.00 23.83 109 GLY A O 1
ATOM 779 N N . HIS A 1 109 ? 7.496 47.134 40.736 1.00 28.97 110 HIS A N 1
ATOM 780 C CA . HIS A 1 109 ? 8.424 48.107 41.314 1.00 27.84 110 HIS A CA 1
ATOM 781 C C . HIS A 1 109 ? 9.815 47.482 41.395 1.00 35.51 110 HIS A C 1
ATOM 782 O O . HIS A 1 109 ? 10.794 48.092 40.969 1.00 43.11 110 HIS A O 1
ATOM 789 N N . ARG A 1 110 ? 9.896 46.265 41.935 1.00 37.81 111 ARG A N 1
ATOM 790 C CA . ARG A 1 110 ? 11.178 45.572 42.070 1.00 33.98 111 ARG A CA 1
ATOM 791 C C . ARG A 1 110 ? 11.829 45.274 40.722 1.00 35.05 111 ARG A C 1
ATOM 792 O O . ARG A 1 110 ? 13.055 45.282 40.611 1.00 35.61 111 ARG A O 1
ATOM 800 N N . LEU A 1 111 ? 11.006 45.003 39.712 1.00 37.57 112 LEU A N 1
ATOM 801 C CA . LEU A 1 111 ? 11.508 44.700 38.389 1.00 38.01 112 LEU A CA 1
ATOM 802 C C . LEU A 1 111 ? 12.147 45.932 37.736 1.00 36.83 112 LEU A C 1
ATOM 803 O O . LEU A 1 111 ? 13.246 45.855 37.178 1.00 42.05 112 LEU A O 1
ATOM 808 N N . VAL A 1 112 ? 11.463 47.067 37.808 1.00 28.46 113 VAL A N 1
ATOM 809 C CA . VAL A 1 112 ? 11.985 48.294 37.232 1.00 30.37 113 VAL A CA 1
ATOM 810 C C . VAL A 1 112 ? 13.273 48.714 37.939 1.00 33.48 113 VAL A C 1
ATOM 811 O O . VAL A 1 112 ? 14.240 49.114 37.289 1.00 38.43 113 VAL A O 1
ATOM 815 N N . THR A 1 113 ? 13.267 48.648 39.274 1.00 40.71 114 THR A N 1
AT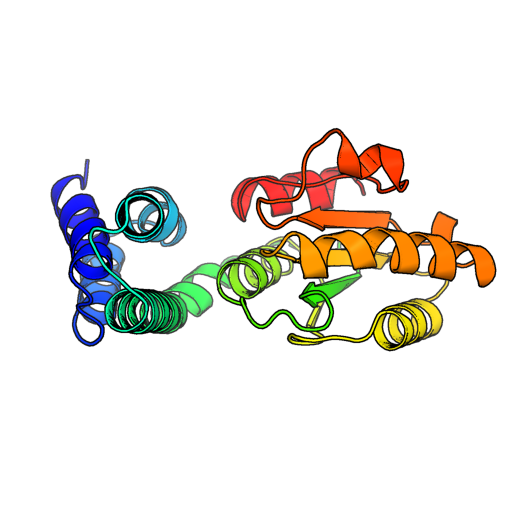OM 816 C CA . THR A 1 113 ? 14.428 49.016 40.110 1.00 43.74 114 THR A CA 1
ATOM 817 C C . THR A 1 113 ? 15.629 48.151 39.738 1.00 45.63 114 THR A C 1
ATOM 818 O O . THR A 1 113 ? 16.772 48.606 39.796 1.00 59.68 114 THR A O 1
ATOM 822 N N . THR A 1 114 ? 15.364 46.894 39.391 1.00 44.75 115 THR A N 1
ATOM 823 C CA . THR A 1 114 ? 16.442 45.993 39.038 1.00 43.59 115 THR A CA 1
ATOM 824 C C . THR A 1 114 ? 17.008 46.418 37.697 1.00 38.93 115 THR A C 1
ATOM 825 O O . THR A 1 114 ? 18.220 46.517 37.537 1.00 28.23 115 THR A O 1
ATOM 829 N N . MET A 1 115 ? 16.136 46.681 36.730 1.00 24.54 116 MET A N 1
ATOM 830 C CA . MET A 1 115 ? 16.614 47.094 35.423 1.00 32.90 116 MET A CA 1
ATOM 831 C C . MET A 1 115 ? 17.425 48.366 35.573 1.00 43.76 116 MET A C 1
ATOM 832 O O . MET A 1 115 ? 18.574 48.431 35.125 1.00 49.00 116 MET A O 1
ATOM 837 N N . LEU A 1 116 ? 16.833 49.382 36.191 1.00 42.97 117 LEU A N 1
ATOM 838 C CA . LEU A 1 116 ? 17.579 50.598 36.443 1.00 47.68 117 LEU A CA 1
ATOM 839 C C . LEU A 1 116 ? 18.692 50.065 37.323 1.00 50.46 117 LEU A C 1
ATOM 840 O O . LEU A 1 116 ? 18.456 49.188 38.149 1.00 61.68 117 LEU A O 1
ATOM 845 N N . GLY A 1 117 ? 19.902 50.570 37.152 1.00 48.48 118 GLY A N 1
ATOM 846 C CA . GLY A 1 117 ? 20.990 50.062 37.960 1.00 51.87 118 GLY A CA 1
ATOM 847 C C . GLY A 1 117 ? 21.726 49.050 37.116 1.00 59.20 118 GLY A C 1
ATOM 848 O O . GLY A 1 117 ? 22.952 49.087 37.015 1.00 76.02 118 GLY A O 1
ATOM 849 N N . ALA A 1 118 ? 20.974 48.137 36.508 1.00 48.71 119 ALA A N 1
ATOM 850 C CA . ALA A 1 118 ? 21.568 47.141 35.631 1.00 45.48 119 ALA A CA 1
ATOM 851 C C . ALA A 1 118 ? 21.907 47.901 34.356 1.00 51.48 119 ALA A C 1
ATOM 852 O O . ALA A 1 118 ? 22.684 47.437 33.523 1.00 56.28 119 ALA A O 1
ATOM 854 N N . ASN A 1 119 ? 21.305 49.079 34.222 1.00 42.63 120 ASN A N 1
ATOM 855 C CA . ASN A 1 119 ? 21.533 49.944 33.077 1.00 46.04 120 ASN A CA 1
ATOM 856 C C . ASN A 1 119 ? 22.256 51.226 33.477 1.00 49.74 120 ASN A C 1
ATOM 857 O O . ASN A 1 119 ? 21.909 52.322 33.027 1.00 46.48 120 ASN A O 1
ATOM 862 N N . GLY A 1 120 ? 23.258 51.071 34.338 1.00 51.47 121 GLY A N 1
ATOM 863 C CA . GLY A 1 120 ? 24.060 52.195 34.780 1.00 55.02 121 GLY A CA 1
ATOM 864 C C . GLY A 1 120 ? 23.439 53.188 35.741 1.00 59.61 121 GLY A C 1
ATOM 865 O O . GLY A 1 120 ? 23.630 54.393 35.591 1.00 69.44 121 GLY A O 1
ATOM 866 N N . PHE A 1 121 ? 22.699 52.701 36.728 1.00 55.12 122 PHE A N 1
ATOM 867 C CA . PHE A 1 121 ? 22.085 53.590 37.708 1.00 49.81 122 PHE A CA 1
ATOM 868 C C . PHE A 1 121 ? 22.404 53.151 39.123 1.00 48.34 122 PHE A C 1
ATOM 869 O O . PHE A 1 121 ? 22.518 51.958 39.401 1.00 50.68 122 PHE A O 1
ATOM 877 N N . GLN A 1 122 ? 22.567 54.120 40.016 1.00 50.72 123 GLN A N 1
ATOM 878 C CA . GLN A 1 122 ? 22.817 53.796 41.409 1.00 45.16 123 GLN A CA 1
ATOM 879 C C . GLN A 1 122 ? 21.413 53.742 41.984 1.00 40.20 123 GLN A C 1
ATOM 880 O O . GLN A 1 122 ? 20.578 54.599 41.688 1.00 39.07 123 GLN A O 1
ATOM 886 N N . ILE A 1 123 ? 21.148 52.739 42.804 1.00 43.23 124 ILE A N 1
ATOM 887 C CA . ILE A 1 123 ? 19.816 52.572 43.350 1.00 44.95 124 ILE A CA 1
ATOM 888 C C . ILE A 1 123 ? 19.587 52.998 44.791 1.00 42.99 124 ILE A C 1
ATOM 889 O O . ILE A 1 123 ? 20.455 52.852 45.651 1.00 43.43 124 ILE A O 1
ATOM 894 N N . VAL A 1 124 ? 18.396 53.542 45.022 1.00 42.62 125 VAL A N 1
ATOM 895 C CA . VAL A 1 124 ? 17.938 53.967 46.340 1.00 45.36 125 VAL A CA 1
ATOM 896 C C . VAL A 1 124 ? 16.480 53.506 46.394 1.00 46.63 125 VAL A C 1
ATOM 897 O O . VAL A 1 124 ? 15.565 54.236 46.004 1.00 48.89 125 VAL A O 1
ATOM 901 N N . ASP A 1 125 ? 16.289 52.275 46.860 1.00 41.90 126 ASP A N 1
ATOM 902 C CA . ASP A 1 125 ? 14.973 51.642 46.954 1.00 38.73 126 ASP A CA 1
ATOM 903 C C . ASP A 1 125 ? 14.292 51.954 48.286 1.00 38.13 126 ASP A C 1
ATOM 904 O O . ASP A 1 125 ? 14.665 51.391 49.313 1.00 40.19 126 ASP A O 1
ATOM 909 N N . LEU A 1 126 ? 13.287 52.828 48.269 1.00 27.44 127 LEU A N 1
ATOM 910 C CA . LEU A 1 126 ? 12.580 53.193 49.497 1.00 30.01 127 LEU A CA 1
ATOM 911 C C . LEU A 1 126 ? 11.576 52.145 49.999 1.00 24.86 127 LEU A C 1
ATOM 912 O O . LEU A 1 126 ? 11.065 52.257 51.116 1.00 31.94 127 LEU A O 1
ATOM 917 N N . GLY A 1 127 ? 11.302 51.129 49.184 1.00 22.43 128 GLY A N 1
ATOM 918 C CA . GLY A 1 127 ? 10.359 50.095 49.575 1.00 28.68 128 GLY A CA 1
ATOM 919 C C . GLY A 1 127 ? 8.951 50.418 49.105 1.00 28.42 128 GLY A C 1
ATOM 920 O O . GLY A 1 127 ? 8.784 51.053 48.067 1.00 27.21 128 GLY A O 1
ATOM 921 N N . VAL A 1 128 ? 7.942 49.990 49.864 1.00 26.62 129 VAL A N 1
ATOM 922 C CA . VAL A 1 128 ? 6.542 50.240 49.512 1.00 26.11 129 VAL A CA 1
ATOM 923 C C . VAL A 1 128 ? 5.840 51.080 50.576 1.00 30.99 129 VAL A C 1
ATOM 924 O O . VAL A 1 128 ? 6.368 51.273 51.672 1.00 40.36 129 VAL A O 1
ATOM 928 N N . ASP A 1 129 ? 4.648 51.577 50.255 1.00 28.52 130 ASP A N 1
ATOM 929 C CA . ASP A 1 129 ? 3.881 52.365 51.213 1.00 32.02 130 ASP A CA 1
ATOM 930 C C . ASP A 1 129 ? 4.704 53.557 51.708 1.00 27.61 130 ASP A C 1
ATOM 931 O O . ASP A 1 129 ? 4.639 53.934 52.876 1.00 26.69 130 ASP A O 1
ATOM 936 N N . VAL A 1 130 ? 5.471 54.150 50.799 1.00 31.38 131 VAL A N 1
ATOM 937 C CA . VAL A 1 130 ? 6.326 55.294 51.111 1.00 25.75 131 VAL A CA 1
ATOM 938 C C . VAL A 1 130 ? 5.562 56.614 51.122 1.00 33.49 131 VAL A C 1
ATOM 939 O O . VAL A 1 130 ? 4.864 56.936 50.161 1.00 39.06 131 VAL A O 1
ATOM 943 N N . LEU A 1 131 ? 5.703 57.378 52.203 1.00 32.27 132 LEU A N 1
ATOM 944 C CA . LEU A 1 131 ? 5.035 58.676 52.319 1.00 34.46 132 LEU A CA 1
ATOM 945 C C . LEU A 1 131 ? 5.633 59.632 51.290 1.00 33.27 132 LEU A C 1
ATOM 946 O O . LEU A 1 131 ? 6.815 59.527 50.957 1.00 36.44 132 LEU A O 1
ATOM 951 N N . ASN A 1 132 ? 4.828 60.562 50.785 1.00 26.47 133 ASN A N 1
ATOM 952 C CA . ASN A 1 132 ? 5.330 61.506 49.801 1.00 27.69 133 ASN A CA 1
ATOM 953 C C . ASN A 1 132 ? 6.437 62.385 50.372 1.00 33.78 133 ASN A C 1
ATOM 954 O O . ASN A 1 132 ? 7.353 62.780 49.658 1.00 36.64 133 ASN A O 1
ATOM 959 N N . GLU A 1 133 ? 6.358 62.680 51.663 1.00 37.23 134 GLU A N 1
ATOM 960 C CA . GLU A 1 133 ? 7.365 63.507 52.303 1.00 39.13 134 GLU A CA 1
ATOM 961 C C . GLU A 1 133 ? 8.713 62.808 52.436 1.00 42.42 134 GLU A C 1
ATOM 962 O O . GLU A 1 133 ? 9.754 63.457 52.360 1.00 51.06 134 GLU A O 1
ATOM 968 N N . ASN A 1 134 ? 8.705 61.492 52.634 1.00 37.37 135 ASN A N 1
ATOM 969 C CA . ASN A 1 134 ? 9.962 60.760 52.746 1.00 33.11 135 ASN A CA 1
ATOM 970 C C . ASN A 1 134 ? 10.656 60.689 51.390 1.00 39.48 135 ASN A C 1
ATOM 971 O O . ASN A 1 134 ? 11.872 60.515 51.321 1.00 41.41 135 ASN A O 1
ATOM 976 N N . VAL A 1 135 ? 9.881 60.811 50.314 1.00 36.25 136 VAL A N 1
ATOM 977 C CA . VAL A 1 135 ? 10.451 60.787 48.973 1.00 35.13 136 VAL A CA 1
ATOM 978 C C . VAL A 1 135 ? 11.053 62.168 48.758 1.00 37.73 136 VAL A C 1
ATOM 979 O O . VAL A 1 135 ? 12.136 62.309 48.189 1.00 39.98 136 VAL A O 1
ATOM 983 N N . VAL A 1 136 ? 10.338 63.185 49.233 1.00 35.65 137 VAL A N 1
ATOM 984 C CA . VAL A 1 136 ? 10.792 64.565 49.127 1.00 39.10 137 VAL A CA 1
ATOM 985 C C . VAL A 1 136 ? 12.041 64.749 49.982 1.00 36.64 137 VAL A C 1
ATOM 986 O O . VAL A 1 136 ? 12.976 65.437 49.585 1.00 41.26 137 VAL A O 1
ATOM 990 N N . GLU A 1 137 ? 12.053 64.132 51.159 1.00 40.63 138 GLU A N 1
ATOM 991 C CA . GLU A 1 137 ? 13.203 64.238 52.045 1.00 46.36 138 GLU A CA 1
ATOM 992 C C . GLU A 1 137 ? 14.413 63.573 51.409 1.00 43.02 138 GLU A C 1
ATOM 993 O O . GLU A 1 137 ? 15.539 64.058 51.537 1.00 42.64 138 GLU A O 1
ATOM 999 N N . GLU A 1 138 ? 14.173 62.467 50.714 1.00 37.28 139 GLU A N 1
ATOM 1000 C CA . GLU A 1 138 ? 15.246 61.733 50.057 1.00 38.90 139 GLU A CA 1
ATOM 1001 C C . GLU A 1 138 ? 15.801 62.565 48.906 1.00 41.28 139 GLU A C 1
ATOM 1002 O O . GLU A 1 138 ? 17.015 62.623 48.699 1.00 36.05 139 GLU A O 1
ATOM 1008 N N . ALA A 1 139 ? 14.905 63.214 48.167 1.00 40.10 140 ALA A N 1
ATOM 1009 C CA . ALA A 1 139 ? 15.302 64.045 47.035 1.00 46.67 140 ALA A CA 1
ATOM 1010 C C . ALA A 1 139 ? 16.101 65.262 47.495 1.00 49.01 140 ALA A C 1
ATOM 1011 O O . ALA A 1 139 ? 17.008 65.718 46.799 1.00 50.90 140 ALA A O 1
ATOM 1013 N N . ALA A 1 140 ? 15.755 65.782 48.670 1.00 46.58 141 ALA A N 1
ATOM 1014 C CA . ALA A 1 140 ? 16.430 66.945 49.236 1.00 46.96 141 ALA A CA 1
ATOM 1015 C C . ALA A 1 140 ? 17.881 66.628 49.578 1.00 48.61 141 ALA A C 1
ATOM 1016 O O . ALA A 1 140 ? 18.778 67.418 49.295 1.00 58.35 141 ALA A O 1
ATOM 1018 N N . LYS A 1 141 ? 18.106 65.469 50.191 1.00 53.79 142 LYS A N 1
ATOM 1019 C CA . LYS A 1 141 ? 19.450 65.044 50.572 1.00 59.00 142 LYS A CA 1
ATOM 1020 C C . LYS A 1 141 ? 20.345 64.957 49.343 1.00 62.66 142 LYS A C 1
ATOM 1021 O O . LYS A 1 141 ? 21.567 65.039 49.450 1.00 66.78 142 LYS A O 1
ATOM 1027 N N . HIS A 1 142 ? 19.730 64.786 48.177 1.00 61.10 143 HIS A N 1
ATOM 1028 C CA . HIS A 1 142 ? 20.475 64.667 46.928 1.00 56.97 143 HIS A CA 1
ATOM 1029 C C . HIS A 1 142 ? 20.234 65.842 45.983 1.00 53.14 143 HIS A C 1
ATOM 1030 O O . HIS A 1 142 ? 20.371 65.710 44.767 1.00 60.70 143 HIS A O 1
ATOM 1037 N N . LYS A 1 143 ? 19.882 66.992 46.542 1.00 45.23 144 LYS A N 1
ATOM 1038 C CA . LYS A 1 143 ? 19.624 68.172 45.729 1.00 54.83 144 LYS A CA 1
ATOM 1039 C C . LYS A 1 143 ? 20.879 68.620 44.993 1.00 57.64 144 LYS A C 1
ATOM 1040 O O . LYS A 1 143 ? 21.965 68.685 45.574 1.00 52.45 144 LYS A O 1
ATOM 1046 N N . GLY A 1 144 ? 20.721 68.923 43.708 1.00 58.78 145 GLY A N 1
ATOM 1047 C CA . GLY A 1 144 ? 21.845 69.381 42.915 1.00 61.52 145 GLY A CA 1
ATOM 1048 C C . GLY A 1 144 ? 22.497 68.330 42.042 1.00 60.26 145 GLY A C 1
ATOM 1049 O O . GLY A 1 144 ? 23.131 68.662 41.040 1.00 56.25 145 GLY A O 1
ATOM 1050 N N . GLU A 1 145 ? 22.353 67.062 42.411 1.00 59.84 146 GLU A N 1
ATOM 1051 C CA . GLU A 1 145 ? 22.956 65.999 41.623 1.00 62.86 146 GLU A CA 1
ATOM 1052 C C . GLU A 1 145 ? 21.983 65.389 40.619 1.00 53.94 146 GLU A C 1
ATOM 1053 O O . GLU A 1 145 ? 20.844 65.832 40.496 1.00 50.85 146 GLU A O 1
ATOM 1059 N N . LYS A 1 146 ? 22.449 64.385 39.885 1.00 47.48 147 LYS A N 1
ATOM 1060 C CA . LYS A 1 146 ? 21.628 63.724 38.880 1.00 51.92 147 LYS A CA 1
ATOM 1061 C C . LYS A 1 146 ? 20.638 62.806 39.588 1.00 54.87 147 LYS A C 1
ATOM 1062 O O . LYS A 1 146 ? 21.010 61.727 40.052 1.00 57.45 147 LYS A O 1
ATOM 1068 N N . VAL A 1 147 ? 19.378 63.223 39.668 1.00 51.88 148 VAL A N 1
ATOM 1069 C CA . VAL A 1 147 ? 18.373 62.422 40.364 1.00 52.17 148 VAL A CA 1
ATOM 1070 C C . VAL A 1 147 ? 17.102 62.138 39.570 1.00 52.38 148 VAL A C 1
ATOM 1071 O O . VAL A 1 147 ? 16.534 63.029 38.939 1.00 41.05 148 VAL A O 1
ATOM 1075 N N . LEU A 1 148 ? 16.679 60.875 39.613 1.00 57.74 149 LEU A N 1
ATOM 1076 C CA . LEU A 1 148 ? 15.471 60.407 38.934 1.00 52.67 149 LEU A CA 1
ATOM 1077 C C . LEU A 1 148 ? 14.525 59.779 39.949 1.00 50.16 149 LEU A C 1
ATOM 1078 O O . LEU A 1 148 ? 14.898 58.847 40.662 1.00 45.33 149 LEU A O 1
ATOM 1083 N N . LEU A 1 149 ? 13.304 60.294 40.017 1.00 46.64 150 LEU A N 1
ATOM 1084 C CA . LEU A 1 149 ? 12.317 59.760 40.940 1.00 42.91 150 LEU A CA 1
ATOM 1085 C C . LEU A 1 149 ? 11.429 58.768 40.202 1.00 46.77 150 LEU A C 1
ATOM 1086 O O . LEU A 1 149 ? 10.609 59.161 39.372 1.00 46.01 150 LEU A O 1
ATOM 1091 N N . VAL A 1 150 ? 11.606 57.484 40.508 1.00 39.49 151 VAL A N 1
ATOM 1092 C CA . VAL A 1 150 ? 10.831 56.411 39.888 1.00 37.38 151 VAL A CA 1
ATOM 1093 C C . VAL A 1 150 ? 9.728 55.940 40.847 1.00 40.03 151 VAL A C 1
ATOM 1094 O O . VAL A 1 150 ? 10.007 55.275 41.848 1.00 41.74 151 VAL A O 1
ATOM 1098 N N . GLY A 1 151 ? 8.478 56.274 40.537 1.00 31.83 152 GLY A N 1
ATOM 1099 C CA . GLY A 1 151 ? 7.379 55.879 41.407 1.00 35.82 152 GLY A CA 1
ATOM 1100 C C . GLY A 1 151 ? 6.383 54.864 40.863 1.00 36.56 152 GLY A C 1
ATOM 1101 O O . GLY A 1 151 ? 6.056 54.864 39.676 1.00 27.07 152 GLY A O 1
ATOM 1102 N N . SER A 1 152 ? 5.894 53.993 41.742 1.00 35.25 153 SER A N 1
ATOM 1103 C CA . SER A 1 152 ? 4.923 52.976 41.353 1.00 36.37 153 SER A CA 1
ATOM 1104 C C . SER A 1 152 ? 3.595 53.152 42.062 1.00 31.51 153 SER A C 1
ATOM 1105 O O . SER A 1 152 ? 3.521 53.735 43.139 1.00 43.19 153 SER A O 1
ATOM 1108 N N . ALA A 1 153 ? 2.550 52.619 41.447 1.00 35.57 154 ALA A N 1
ATOM 1109 C CA . ALA A 1 153 ? 1.206 52.669 41.997 1.00 37.67 154 ALA A CA 1
ATOM 1110 C C . ALA A 1 153 ? 0.316 51.794 41.118 1.00 41.28 154 ALA A C 1
ATOM 1111 O O . ALA A 1 153 ? 0.125 52.078 39.935 1.00 48.83 154 ALA A O 1
ATOM 1113 N N . LEU A 1 154 ? -0.207 50.716 41.688 1.00 37.64 155 LEU A N 1
ATOM 1114 C CA . LEU A 1 154 ? -1.068 49.815 40.931 1.00 42.29 155 LEU A CA 1
ATOM 1115 C C . LEU A 1 154 ? -2.529 49.993 41.287 1.00 34.95 155 LEU A C 1
ATOM 1116 O O . LEU A 1 154 ? -3.397 49.273 40.794 1.00 35.21 155 LEU A O 1
ATOM 1121 N N . MET A 1 155 ? -2.795 50.963 42.150 1.00 37.50 156 MET A N 1
ATOM 1122 C CA . MET A 1 155 ? -4.155 51.257 42.554 1.00 39.29 156 MET A CA 1
ATOM 1123 C C . MET A 1 155 ? -4.426 52.735 42.336 1.00 48.35 156 MET A C 1
ATOM 1124 O O . MET A 1 155 ? -3.607 53.582 42.693 1.00 53.40 156 MET A O 1
ATOM 1129 N N . THR A 1 156 ? -5.570 53.036 41.732 1.00 50.66 157 THR A N 1
ATOM 1130 C CA . THR A 1 156 ? -5.958 54.413 41.457 1.00 50.56 157 THR A CA 1
ATOM 1131 C C . THR A 1 156 ? -5.918 55.265 42.718 1.00 46.32 157 THR A C 1
ATOM 1132 O O . THR A 1 156 ? -5.423 56.392 42.696 1.00 43.22 157 THR A O 1
ATOM 1136 N N . THR A 1 157 ? -6.436 54.718 43.814 1.00 39.36 158 THR A N 1
ATOM 1137 C CA . THR A 1 157 ? -6.470 55.425 45.090 1.00 46.22 158 THR A CA 1
ATOM 1138 C C . THR A 1 157 ? -5.077 55.884 45.520 1.00 49.54 158 THR A C 1
ATOM 1139 O O . THR A 1 157 ? -4.918 56.977 46.059 1.00 54.81 158 THR A O 1
ATOM 1143 N N . SER A 1 158 ? -4.071 55.049 45.276 1.00 48.78 159 SER A N 1
ATOM 1144 C CA . SER A 1 158 ? -2.696 55.378 45.644 1.00 49.80 159 SER A CA 1
ATOM 1145 C C . SER A 1 158 ? -2.011 56.208 44.560 1.00 39.79 159 SER A C 1
ATOM 1146 O O . SER A 1 158 ? -1.092 56.973 44.840 1.00 50.41 159 SER A O 1
ATOM 1149 N N . MET A 1 159 ? -2.462 56.051 43.323 1.00 37.21 160 MET A N 1
ATOM 1150 C CA . MET A 1 159 ? -1.900 56.788 42.198 1.00 36.91 160 MET A CA 1
ATOM 1151 C C . MET A 1 159 ? -2.214 58.279 42.276 1.00 37.03 160 MET A C 1
ATOM 1152 O O . MET A 1 159 ? -1.440 59.110 41.801 1.00 31.03 160 MET A O 1
ATOM 1157 N N . LEU A 1 160 ? -3.356 58.611 42.868 1.00 41.50 161 LEU A N 1
ATOM 1158 C CA . LEU A 1 160 ? -3.774 60.002 43.004 1.00 49.07 161 LEU A CA 1
ATOM 1159 C C . LEU A 1 160 ? -2.789 60.788 43.858 1.00 55.72 161 LEU A C 1
ATOM 1160 O O . LEU A 1 160 ? -2.563 61.982 43.627 1.00 51.32 161 LEU A O 1
ATOM 1165 N N . GLY A 1 161 ? -2.202 60.111 44.840 1.00 47.44 162 GLY A N 1
ATOM 1166 C CA . GLY A 1 161 ? -1.239 60.757 45.712 1.00 51.60 162 GLY A CA 1
ATOM 1167 C C . GLY A 1 161 ? 0.033 61.206 45.009 1.00 46.48 162 GLY A C 1
ATOM 1168 O O . GLY A 1 161 ? 0.850 61.918 45.591 1.00 50.53 162 GLY A O 1
ATOM 1169 N N . GLN A 1 162 ? 0.212 60.792 43.761 1.00 44.80 163 GLN A N 1
ATOM 1170 C CA . GLN A 1 162 ? 1.401 61.174 43.013 1.00 47.38 163 GLN A CA 1
ATOM 1171 C C . GLN A 1 162 ? 1.294 62.649 42.678 1.00 52.74 163 GLN A C 1
ATOM 1172 O O . GLN A 1 162 ? 2.301 63.335 42.519 1.00 52.14 163 GLN A O 1
ATOM 1178 N N . LYS A 1 163 ? 0.063 63.134 42.570 1.00 59.03 164 LYS A N 1
ATOM 1179 C CA . LYS A 1 163 ? -0.161 64.538 42.269 1.00 55.27 164 LYS A CA 1
ATOM 1180 C C . LYS A 1 163 ? 0.429 65.324 43.427 1.00 49.63 164 LYS A C 1
ATOM 1181 O O . LYS A 1 163 ? 1.282 66.192 43.236 1.00 53.64 164 LYS A O 1
ATOM 1187 N N . ASP A 1 164 ? -0.029 64.998 44.631 1.00 49.30 165 ASP A N 1
ATOM 1188 C CA . ASP A 1 164 ? 0.446 65.647 45.843 1.00 50.24 165 ASP A CA 1
ATOM 1189 C C . ASP A 1 164 ? 1.971 65.666 45.867 1.00 47.39 165 ASP A C 1
ATOM 1190 O O . ASP A 1 164 ? 2.580 66.694 46.150 1.00 49.43 165 ASP A O 1
ATOM 1195 N N . LEU A 1 165 ? 2.585 64.528 45.568 1.00 42.74 166 LEU A N 1
ATOM 1196 C CA . LEU A 1 165 ? 4.038 64.442 45.557 1.00 42.81 166 LEU A CA 1
ATOM 1197 C C . LEU A 1 165 ? 4.614 65.542 44.667 1.00 52.83 166 LEU A C 1
ATOM 1198 O O . LEU A 1 165 ? 5.423 66.357 45.119 1.00 56.72 166 LEU A O 1
ATOM 1203 N N . MET A 1 166 ? 4.194 65.573 43.406 1.00 55.84 167 MET A N 1
ATOM 1204 C CA . MET A 1 166 ? 4.679 66.592 42.485 1.00 59.75 167 MET A CA 1
ATOM 1205 C C . MET A 1 166 ? 4.430 67.985 43.055 1.00 58.85 167 MET A C 1
ATOM 1206 O O . MET A 1 166 ? 5.298 68.857 42.978 1.00 56.21 167 MET A O 1
ATOM 1211 N N . ASP A 1 167 ? 3.252 68.191 43.636 1.00 49.59 168 ASP A N 1
ATOM 1212 C CA . ASP A 1 167 ? 2.935 69.489 44.214 1.00 59.76 168 ASP A CA 1
ATOM 1213 C C . ASP A 1 167 ? 3.864 69.828 45.378 1.00 59.80 168 ASP A C 1
ATOM 1214 O O . ASP A 1 167 ? 4.226 70.990 45.567 1.00 61.92 168 ASP A O 1
ATOM 1219 N N . ARG A 1 168 ? 4.255 68.820 46.154 1.00 56.46 169 ARG A N 1
ATOM 1220 C CA . ARG A 1 168 ? 5.135 69.047 47.296 1.00 56.77 169 ARG A CA 1
ATOM 1221 C C . ARG A 1 168 ? 6.575 69.288 46.874 1.00 54.92 169 ARG A C 1
ATOM 1222 O O . ARG A 1 168 ? 7.336 69.926 47.597 1.00 60.26 169 ARG A O 1
ATOM 1230 N N . LEU A 1 169 ? 6.952 68.778 45.707 1.00 54.35 170 LEU A N 1
ATOM 1231 C CA . LEU A 1 169 ? 8.311 68.970 45.219 1.00 58.07 170 LEU A CA 1
ATOM 1232 C C . LEU A 1 169 ? 8.494 70.422 44.802 1.00 61.61 170 LEU A C 1
ATOM 1233 O O . LEU A 1 169 ? 9.597 70.965 44.881 1.00 57.82 170 LEU A O 1
ATOM 1238 N N . ASN A 1 170 ? 7.405 71.042 44.357 1.00 62.75 171 ASN A N 1
ATOM 1239 C CA . ASN A 1 170 ? 7.432 72.436 43.930 1.00 69.15 171 ASN A CA 1
ATOM 1240 C C . ASN A 1 170 ? 7.382 73.373 45.132 1.00 68.03 171 ASN A C 1
ATOM 1241 O O . ASN A 1 170 ? 8.124 74.352 45.191 1.00 67.61 171 ASN A O 1
ATOM 1246 N N . GLU A 1 171 ? 6.513 73.065 46.090 1.00 70.89 172 GLU A N 1
ATOM 1247 C CA . GLU A 1 171 ? 6.390 73.871 47.301 1.00 68.83 172 GLU A CA 1
ATOM 1248 C C . GLU A 1 171 ? 7.757 73.968 47.966 1.00 69.31 172 GLU A C 1
ATOM 1249 O O . GLU A 1 171 ? 8.037 74.910 48.707 1.00 72.38 172 GLU A O 1
ATOM 1255 N N . GLU A 1 172 ? 8.599 72.976 47.700 1.00 61.29 173 GLU A N 1
ATOM 1256 C CA . GLU A 1 172 ? 9.937 72.930 48.265 1.00 57.24 173 GLU A CA 1
ATOM 1257 C C . GLU A 1 172 ? 10.957 73.272 47.196 1.00 53.71 173 GLU A C 1
ATOM 1258 O O . GLU A 1 172 ? 12.140 72.960 47.332 1.00 55.07 173 GLU A O 1
ATOM 1264 N N . LYS A 1 173 ? 10.483 73.915 46.133 1.00 54.89 174 LYS A N 1
ATOM 1265 C CA . LYS A 1 173 ? 11.334 74.322 45.020 1.00 63.14 174 LYS A CA 1
ATOM 1266 C C . LYS A 1 173 ? 12.493 73.344 44.870 1.00 59.81 174 LYS A C 1
ATOM 1267 O O . LYS A 1 173 ? 13.660 73.708 45.009 1.00 61.67 174 LYS A O 1
ATOM 1273 N N . LEU A 1 174 ? 12.146 72.092 44.587 1.00 63.88 175 LEU A N 1
ATOM 1274 C CA . LEU A 1 174 ? 13.119 71.017 44.435 1.00 54.32 175 LEU A CA 1
ATOM 1275 C C . LEU A 1 174 ? 12.912 70.334 43.081 1.00 49.33 175 LEU A C 1
ATOM 1276 O O . LEU A 1 174 ? 13.798 69.649 42.563 1.00 35.21 175 LEU A O 1
ATOM 1281 N N . ARG A 1 175 ? 11.725 70.546 42.522 1.00 51.23 176 ARG A N 1
ATOM 1282 C CA . ARG A 1 175 ? 11.310 69.980 41.242 1.00 55.50 176 ARG A CA 1
ATOM 1283 C C . ARG A 1 175 ? 12.330 70.022 40.106 1.00 57.65 176 ARG A C 1
ATOM 1284 O O . ARG A 1 175 ? 13.003 69.035 39.823 1.00 68.73 176 ARG A O 1
ATOM 1292 N N . ASP A 1 176 ? 12.420 71.175 39.456 1.00 54.32 177 ASP A N 1
ATOM 1293 C CA . ASP A 1 176 ? 13.310 71.381 38.319 1.00 60.80 177 ASP A CA 1
ATOM 1294 C C . ASP A 1 176 ? 14.716 70.789 38.414 1.00 55.21 177 ASP A C 1
ATOM 1295 O O . ASP A 1 176 ? 15.404 70.665 37.401 1.00 59.82 177 ASP A O 1
ATOM 1300 N N . SER A 1 177 ? 15.147 70.419 39.615 1.00 57.87 178 SER A N 1
ATOM 1301 C CA . SER A 1 177 ? 16.475 69.834 39.784 1.00 56.61 178 SER A CA 1
ATOM 1302 C C . SER A 1 177 ? 16.448 68.309 39.643 1.00 57.39 178 SER A C 1
ATOM 1303 O O . SER A 1 177 ? 17.500 67.670 39.583 1.00 60.63 178 SER A O 1
ATOM 1306 N N . VAL A 1 178 ? 15.249 67.730 39.589 1.00 38.69 179 VAL A N 1
ATOM 1307 C CA . VAL A 1 178 ? 15.101 66.283 39.444 1.00 51.40 179 VAL A CA 1
ATOM 1308 C C . VAL A 1 178 ? 14.077 65.896 38.374 1.00 53.87 179 VAL A C 1
ATOM 1309 O O . VAL A 1 178 ? 13.118 66.626 38.119 1.00 55.21 179 VAL A O 1
ATOM 1313 N N . LYS A 1 179 ? 14.290 64.739 37.757 1.00 47.33 180 LYS A N 1
ATOM 1314 C CA . LYS A 1 179 ? 13.393 64.225 36.725 1.00 56.33 180 LYS A CA 1
ATOM 1315 C C . LYS A 1 179 ? 12.442 63.219 37.385 1.00 54.21 180 LYS A C 1
ATOM 1316 O O . LYS A 1 179 ? 12.865 62.426 38.227 1.00 62.44 180 LYS A O 1
ATOM 1322 N N . CYS A 1 180 ? 11.163 63.256 37.015 1.00 47.70 181 CYS A N 1
ATOM 1323 C CA . CYS A 1 180 ? 10.165 62.361 37.607 1.00 44.40 181 CYS A CA 1
ATOM 1324 C C . CYS A 1 180 ? 9.469 61.408 36.639 1.00 45.65 181 CYS A C 1
ATOM 1325 O O . CYS A 1 180 ? 8.854 61.839 35.667 1.00 52.33 181 CYS A O 1
ATOM 1328 N N . MET A 1 181 ? 9.556 60.113 36.929 1.00 52.50 182 MET A N 1
ATOM 1329 C CA . MET A 1 181 ? 8.923 59.087 36.106 1.00 51.17 182 MET A CA 1
ATOM 1330 C C . MET A 1 181 ? 8.015 58.219 36.976 1.00 48.98 182 MET A C 1
ATOM 1331 O O . MET A 1 181 ? 8.479 57.567 37.913 1.00 56.69 182 MET A O 1
ATOM 1336 N N . PHE A 1 182 ? 6.719 58.229 36.678 1.00 47.79 183 PHE A N 1
ATOM 1337 C CA . PHE A 1 182 ? 5.761 57.420 37.422 1.00 48.87 183 PHE A CA 1
ATOM 1338 C C . PHE A 1 182 ? 5.256 56.275 36.541 1.00 46.32 183 PHE A C 1
ATOM 1339 O O . PHE A 1 182 ? 5.245 56.387 35.319 1.00 53.35 183 PHE A O 1
ATOM 1347 N N . GLY A 1 183 ? 4.852 55.172 37.163 1.00 53.30 184 GLY A N 1
ATOM 1348 C CA . GLY A 1 183 ? 4.351 54.035 36.406 1.00 54.46 184 GLY A CA 1
ATOM 1349 C C . GLY A 1 183 ? 3.389 53.188 37.220 1.00 56.28 184 GLY A C 1
ATOM 1350 O O . GLY A 1 183 ? 2.975 53.586 38.308 1.00 55.68 184 GLY A O 1
ATOM 1351 N N . GLY A 1 184 ? 3.020 52.022 36.703 1.00 51.93 185 GLY A N 1
ATOM 1352 C CA . GLY A 1 184 ? 2.111 51.166 37.443 1.00 62.50 185 GLY A CA 1
ATOM 1353 C C . GLY A 1 184 ? 1.094 50.416 36.603 1.00 65.52 185 GLY A C 1
ATOM 1354 O O . GLY A 1 184 ? 1.105 49.184 36.551 1.00 74.24 185 GLY A O 1
ATOM 1355 N N . ALA A 1 185 ? 0.215 51.170 35.954 1.00 61.51 186 ALA A N 1
ATOM 1356 C CA . ALA A 1 185 ? -0.846 50.636 35.102 1.00 58.45 186 ALA A CA 1
ATOM 1357 C C . ALA A 1 185 ? -1.966 51.660 35.157 1.00 53.52 186 ALA A C 1
ATOM 1358 O O . ALA A 1 185 ? -2.466 52.099 34.124 1.00 59.64 186 ALA A O 1
ATOM 1360 N N . PRO A 1 186 ? -2.390 52.046 36.371 1.00 49.90 187 PRO A N 1
ATOM 1361 C CA . PRO A 1 186 ? -3.459 53.042 36.443 1.00 50.32 187 PRO A CA 1
ATOM 1362 C C . PRO A 1 186 ? -2.919 54.385 35.956 1.00 55.11 187 PRO A C 1
ATOM 1363 O O . PRO A 1 186 ? -3.670 55.344 35.775 1.00 60.38 187 PRO A O 1
ATOM 1367 N N . VAL A 1 187 ? -1.604 54.438 35.752 1.00 55.68 188 VAL A N 1
ATOM 1368 C CA . VAL A 1 187 ? -0.935 55.645 35.279 1.00 60.04 188 VAL A CA 1
ATOM 1369 C C . VAL A 1 187 ? -1.024 55.730 33.760 1.00 67.28 188 VAL A C 1
ATOM 1370 O O . VAL A 1 187 ? -0.551 54.840 33.046 1.00 57.29 188 VAL A O 1
ATOM 1374 N N . SER A 1 188 ? -1.631 56.810 33.278 1.00 71.29 189 SER A N 1
ATOM 1375 C CA . SER A 1 188 ? -1.803 57.034 31.848 1.00 77.13 189 SER A CA 1
ATOM 1376 C C . SER A 1 188 ? -0.931 58.190 31.371 1.00 79.64 189 SER A C 1
ATOM 1377 O O . SER A 1 188 ? -0.480 59.008 32.175 1.00 80.75 189 SER A O 1
ATOM 1380 N N . ASP A 1 189 ? -0.695 58.254 30.063 1.00 77.44 190 ASP A N 1
ATOM 1381 C CA . ASP A 1 189 ? 0.109 59.324 29.489 1.00 73.54 190 ASP A CA 1
ATOM 1382 C C . ASP A 1 189 ? -0.591 60.658 29.709 1.00 72.68 190 ASP A C 1
ATOM 1383 O O . ASP A 1 189 ? 0.013 61.722 29.583 1.00 64.23 190 ASP A O 1
ATOM 1388 N N . LYS A 1 190 ? -1.872 60.579 30.056 1.00 73.30 191 LYS A N 1
ATOM 1389 C CA . LYS A 1 190 ? -2.683 61.758 30.327 1.00 80.04 191 LYS A CA 1
ATOM 1390 C C . LYS A 1 190 ? -2.337 62.283 31.718 1.00 80.70 191 LYS A C 1
ATOM 1391 O O . LYS A 1 190 ? -1.942 63.439 31.890 1.00 74.05 191 LYS A O 1
ATOM 1397 N N . TRP A 1 191 ? -2.494 61.408 32.706 1.00 77.76 192 TRP A N 1
ATOM 1398 C CA . TRP A 1 191 ? -2.227 61.739 34.098 1.00 73.05 192 TRP A CA 1
ATOM 1399 C C . TRP A 1 191 ? -0.823 62.289 34.339 1.00 73.66 192 TRP A C 1
ATOM 1400 O O . TRP A 1 191 ? -0.623 63.111 35.234 1.00 73.66 192 TRP A O 1
ATOM 1411 N N . ILE A 1 192 ? 0.140 61.848 33.535 1.00 68.29 193 ILE A N 1
ATOM 1412 C CA . ILE A 1 192 ? 1.519 62.303 33.678 1.00 67.02 193 ILE A CA 1
ATOM 1413 C C . ILE A 1 192 ? 1.660 63.818 33.531 1.00 64.41 193 ILE A C 1
ATOM 1414 O O . ILE A 1 192 ? 2.401 64.454 34.280 1.00 59.28 193 ILE A O 1
ATOM 1419 N N . GLU A 1 193 ? 0.951 64.396 32.567 1.00 70.62 194 GLU A N 1
ATOM 1420 C CA . GLU A 1 193 ? 1.023 65.834 32.351 1.00 75.19 194 GLU A CA 1
ATOM 1421 C C . GLU A 1 193 ? 0.043 66.584 33.238 1.00 75.25 194 GLU A C 1
ATOM 1422 O O . GLU A 1 193 ? 0.289 67.733 33.607 1.00 76.96 194 GLU A O 1
ATOM 1428 N N . GLU A 1 194 ? -1.065 65.934 33.580 1.00 73.44 195 GLU A N 1
ATOM 1429 C CA . GLU A 1 194 ? -2.065 66.558 34.435 1.00 73.91 195 GLU A CA 1
ATOM 1430 C C . GLU A 1 194 ? -1.363 67.023 35.705 1.00 77.17 195 GLU A C 1
ATOM 1431 O O . GLU A 1 194 ? -1.611 68.124 36.197 1.00 79.75 195 GLU A O 1
ATOM 1437 N N . ILE A 1 195 ? -0.478 66.178 36.225 1.00 76.05 196 ILE A N 1
ATOM 1438 C CA . ILE A 1 195 ? 0.272 66.508 37.429 1.00 73.61 196 ILE A CA 1
ATOM 1439 C C . ILE A 1 195 ? 1.502 67.338 37.070 1.00 70.51 196 ILE A C 1
ATOM 1440 O O . ILE A 1 195 ? 1.692 68.433 37.596 1.00 80.36 196 ILE A O 1
ATOM 1445 N N . GLY A 1 196 ? 2.330 66.819 36.168 1.00 65.68 197 GLY A N 1
ATOM 1446 C CA . GLY A 1 196 ? 3.518 67.544 35.755 1.00 56.60 197 GLY A CA 1
ATOM 1447 C C . GLY A 1 196 ? 4.779 66.705 35.720 1.00 55.64 197 GLY A C 1
ATOM 1448 O O . GLY A 1 196 ? 5.879 67.233 35.872 1.00 49.80 197 GLY A O 1
ATOM 1449 N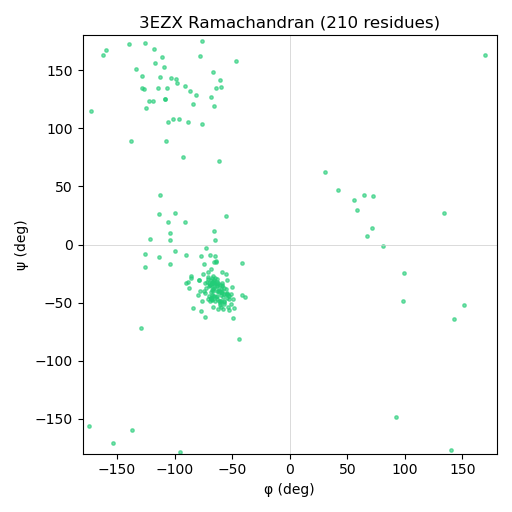 N . ALA A 1 197 ? 4.622 65.401 35.507 1.00 64.35 198 ALA A N 1
ATOM 1450 C CA . ALA A 1 197 ? 5.753 64.477 35.460 1.00 61.49 198 ALA A CA 1
ATOM 1451 C C . ALA A 1 197 ? 6.534 64.569 34.152 1.00 61.76 198 ALA A C 1
ATOM 1452 O O . ALA A 1 197 ? 6.144 65.291 33.234 1.00 62.05 198 ALA A O 1
ATOM 1454 N N . ASP A 1 198 ? 7.634 63.824 34.074 1.00 59.32 199 ASP A N 1
ATOM 1455 C CA . ASP A 1 198 ? 8.481 63.829 32.888 1.00 65.16 199 ASP A CA 1
ATOM 1456 C C . ASP A 1 198 ? 8.322 62.598 32.002 1.00 74.81 199 ASP A C 1
ATOM 1457 O O . ASP A 1 198 ? 8.739 62.617 30.842 1.00 75.81 199 ASP A O 1
ATOM 1462 N N . ALA A 1 199 ? 7.728 61.530 32.533 1.00 75.13 200 ALA A N 1
ATOM 1463 C CA . ALA A 1 199 ? 7.555 60.320 31.735 1.00 70.34 200 ALA A CA 1
ATOM 1464 C C . ALA A 1 199 ? 6.746 59.190 32.371 1.00 67.93 200 ALA A C 1
ATOM 1465 O O . ALA A 1 199 ? 5.903 59.402 33.248 1.00 57.76 200 ALA A O 1
ATOM 1467 N N . THR A 1 200 ? 7.023 57.986 31.877 1.00 67.20 201 THR A N 1
ATOM 1468 C CA . THR A 1 200 ? 6.398 56.741 32.312 1.00 60.29 201 THR A CA 1
ATOM 1469 C C . THR A 1 200 ? 6.790 55.643 31.331 1.00 58.67 201 THR A C 1
ATOM 1470 O O . THR A 1 200 ? 7.258 55.921 30.229 1.00 47.97 201 THR A O 1
ATOM 1474 N N . ALA A 1 201 ? 6.608 54.396 31.743 1.00 61.77 202 ALA A N 1
ATOM 1475 C CA . ALA A 1 201 ? 6.923 53.256 30.896 1.00 60.31 202 ALA A CA 1
ATOM 1476 C C . ALA A 1 201 ? 5.830 52.215 31.086 1.00 61.73 202 ALA A C 1
ATOM 1477 O O . ALA A 1 201 ? 4.964 52.363 31.949 1.00 63.26 202 ALA A O 1
ATOM 1479 N N . GLU A 1 202 ? 5.863 51.165 30.277 1.00 63.97 203 GLU A N 1
ATOM 1480 C CA . GLU A 1 202 ? 4.858 50.118 30.378 1.00 60.40 203 GLU A CA 1
ATOM 1481 C C . GLU A 1 202 ? 5.474 48.814 30.848 1.00 52.48 203 GLU A C 1
ATOM 1482 O O . GLU A 1 202 ? 4.761 47.872 31.177 1.00 64.14 203 GLU A O 1
ATOM 1488 N N . ASN A 1 203 ? 6.800 48.761 30.872 1.00 47.83 204 ASN A N 1
ATOM 1489 C CA . ASN A 1 203 ? 7.507 47.571 31.327 1.00 51.28 204 ASN A CA 1
ATOM 1490 C C . ASN A 1 203 ? 8.933 47.904 31.736 1.00 49.19 204 ASN A C 1
ATOM 1491 O O . ASN A 1 203 ? 9.428 48.994 31.454 1.00 42.51 204 ASN A O 1
ATOM 1496 N N . ALA A 1 204 ? 9.581 46.963 32.413 1.00 44.47 205 ALA A N 1
ATOM 1497 C CA . ALA A 1 204 ? 10.945 47.152 32.881 1.00 43.82 205 ALA A CA 1
ATOM 1498 C C . ALA A 1 204 ? 11.844 47.627 31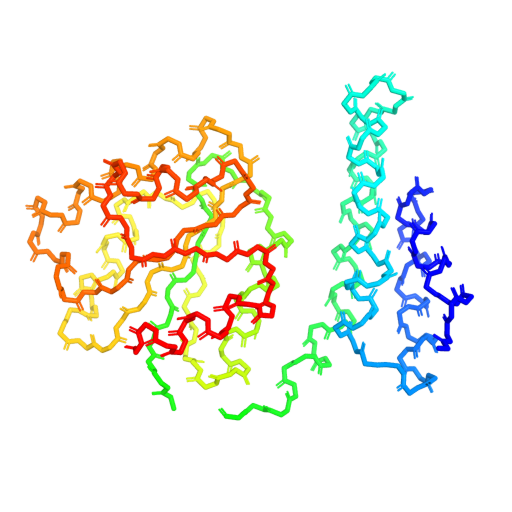.755 1.00 50.81 205 ALA A C 1
ATOM 1499 O O . ALA A 1 204 ? 12.553 48.625 31.892 1.00 59.04 205 ALA A O 1
ATOM 1501 N N . ALA A 1 205 ? 11.803 46.908 30.639 1.00 54.74 206 ALA A N 1
ATOM 1502 C CA . ALA A 1 205 ? 12.618 47.233 29.475 1.00 59.47 206 ALA A CA 1
ATOM 1503 C C . ALA A 1 205 ? 12.535 48.703 29.064 1.00 57.59 206 ALA A C 1
ATOM 1504 O O . ALA A 1 205 ? 13.534 49.425 29.100 1.00 55.03 206 ALA A O 1
ATOM 1506 N N . GLU A 1 206 ? 11.344 49.139 28.669 1.00 53.04 207 GLU A N 1
ATOM 1507 C CA . GLU A 1 206 ? 11.140 50.514 28.235 1.00 54.52 207 GLU A CA 1
ATOM 1508 C C . GLU A 1 206 ? 11.497 51.489 29.347 1.00 62.66 207 GLU A C 1
ATOM 1509 O O . GLU A 1 206 ? 12.059 52.557 29.096 1.00 70.58 207 GLU A O 1
ATOM 1515 N N . ALA A 1 207 ? 11.166 51.116 30.578 1.00 61.96 208 ALA A N 1
ATOM 1516 C CA . ALA A 1 207 ? 11.457 51.955 31.729 1.00 53.55 208 ALA A CA 1
ATOM 1517 C C . ALA A 1 207 ? 12.931 52.332 31.715 1.00 51.77 208 ALA A C 1
ATOM 1518 O O . ALA A 1 207 ? 13.284 53.496 31.891 1.00 51.19 208 ALA A O 1
ATOM 1520 N N . ALA A 1 208 ? 13.786 51.338 31.498 1.00 48.01 209 ALA A N 1
ATOM 1521 C CA . ALA A 1 208 ? 15.224 51.563 31.455 1.00 52.23 209 ALA A CA 1
ATOM 1522 C C . ALA A 1 208 ? 15.586 52.537 30.336 1.00 56.19 209 ALA A C 1
ATOM 1523 O O . ALA A 1 208 ? 16.331 53.492 30.557 1.00 58.19 209 ALA A O 1
ATOM 1525 N N . LYS A 1 209 ? 15.065 52.295 29.136 1.00 49.79 210 LYS A N 1
ATOM 1526 C CA . LYS A 1 209 ? 15.343 53.176 28.011 1.00 55.08 210 LYS A CA 1
ATOM 1527 C C . LYS A 1 209 ? 14.911 54.601 28.331 1.00 56.57 210 LYS A C 1
ATOM 1528 O O . LYS A 1 209 ? 15.715 55.528 28.251 1.00 65.24 210 LYS A O 1
ATOM 1534 N N . VAL A 1 210 ? 13.643 54.774 28.692 1.00 45.65 211 VAL A N 1
ATOM 1535 C CA . VAL A 1 210 ? 13.131 56.098 29.016 1.00 41.61 211 VAL A CA 1
ATOM 1536 C C . VAL A 1 210 ? 13.972 56.763 30.094 1.00 40.72 211 VAL A C 1
ATOM 1537 O O . VAL A 1 210 ? 14.272 57.952 30.010 1.00 40.32 211 VAL A O 1
ATOM 1541 N N . ALA A 1 211 ? 14.356 55.996 31.106 1.00 46.21 212 ALA A N 1
ATOM 1542 C CA . ALA A 1 211 ? 15.176 56.537 32.184 1.00 56.99 212 ALA A CA 1
ATOM 1543 C C . ALA A 1 211 ? 16.437 57.182 31.617 1.00 59.11 212 ALA A C 1
ATOM 1544 O O . ALA A 1 211 ? 16.803 58.289 32.009 1.00 71.61 212 ALA A O 1
ATOM 1546 N N . LEU A 1 212 ? 17.092 56.485 30.692 1.00 58.72 213 LEU A N 1
ATOM 1547 C CA . LEU A 1 212 ? 18.314 56.983 30.071 1.00 57.58 213 LEU A CA 1
ATOM 1548 C C . LEU A 1 212 ? 18.051 58.221 29.217 1.00 56.70 213 LEU A C 1
ATOM 1549 O O . LEU A 1 212 ? 18.693 59.253 29.406 1.00 53.67 213 LEU A O 1
ATOM 1554 N N . GLU A 1 213 ? 17.101 58.120 28.291 1.00 56.31 214 GLU A N 1
ATOM 1555 C CA . GLU A 1 213 ? 16.765 59.234 27.409 1.00 66.41 214 GLU A CA 1
ATOM 1556 C C . GLU A 1 213 ? 16.471 60.507 28.190 1.00 71.58 214 GLU A C 1
ATOM 1557 O O . GLU A 1 213 ? 16.941 61.591 27.831 1.00 80.89 214 GLU A O 1
ATOM 1563 N N . VAL A 1 214 ? 15.693 60.383 29.260 1.00 74.33 215 VAL A N 1
ATOM 1564 C CA . VAL A 1 214 ? 15.351 61.548 30.066 1.00 73.68 215 VAL A CA 1
ATOM 1565 C C . VAL A 1 214 ? 16.615 62.090 30.740 1.00 74.34 215 VAL A C 1
ATOM 1566 O O . VAL A 1 214 ? 16.547 62.955 31.611 1.00 65.36 215 VAL A O 1
ATOM 1570 N N . MET A 1 215 ? 17.767 61.587 30.298 1.00 80.61 216 MET A N 1
ATOM 1571 C CA . MET A 1 215 ? 19.066 61.991 30.821 1.00 82.92 216 MET A CA 1
ATOM 1572 C C . MET A 1 215 ? 19.134 61.837 32.329 1.00 84.22 216 MET A C 1
ATOM 1573 O O . MET A 1 215 ? 19.265 62.864 33.023 1.00 91.34 216 MET A O 1
#

Radius of gyration: 17.6 Å; Cα contacts (8 Å, |Δi|>4): 371; chains: 1; bounding box: 42×49×33 Å

Organism: Methanosarcina barkeri (NCBI:txid2208)

Solvent-accessible surface area: 10881 Å² total; per-residue (Å²): 130,66,110,125,15,11,40,90,0,70,52,6,0,21,101,33,68,27,87,15,0,20,102,30,0,109,88,0,38,95,69,69,6,77,8,49,42,0,3,64,113,0,0,43,58,0,52,150,59,0,34,80,68,84,158,62,68,113,22,115,99,81,57,42,131,94,0,19,111,0,10,40,24,0,16,119,29,0,37,68,52,17,78,116,118,119,175,159,49,9,7,0,0,0,5,0,8,88,50,0,127,81,44,43,34,6,149,24,28,11,17,14,0,5,7,37,10,8,98,58,30,72,52,28,54,72,12,90,26,121,64,0,14,96,24,0,49,148,44,123,71,84,113,2,1,0,10,2,12,0,62,76,84,115,9,15,98,27,3,98,57,1,7,60,93,0,84,112,92,180,7,40,146,48,8,18,0,7,0,14,37,88,38,18,42,104,165,21,6,125,120,24,31,14,61,16,27,20,159,72,4,46,73,2,6,140,28,0,68,124,46,134

InterPro domains:
  IPR003759 Cobalamin (vitamin B12)-binding module, cap domain [PF02607] (7-79)
  IPR003759 Cobalamin (vitamin B12)-binding module, cap domain [PS51337] (1-91)
  IPR003759 Cobalamin (vitamin B12)-binding module, cap domain [SM01018] (4-87)
  IPR006158 Cobalamin (vitamin B12)-binding domain [PF02310] (96-209)
  IPR006158 Cobalamin (vitamin B12)-binding domain [PS51332] (93-217)
  IPR012741 Methyltransferase cognate corrinoid protein [TIGR02370] (9-208)
  IPR036594 Methionine synthase domain [G3DSA:1.10.1240.10] (2-87)
  IPR036594 Methionine synthase domain [SSF47644] (3-86)
  IPR036724 Cobalamin-binding domain superfamily [SSF52242] (72-216)
  IPR050554 Methionine Synthase/Corrinoid [PTHR45833] (6-210)

CATH classification: 1.10.1240.10 (+1 more: 3.40.50.280)

Foldseek 3Di:
DCLVLQAVLLVCLLQLVQVCNQVSLVVCVVVVHALVCSVVSHLVNNLVVNVVCDVVVNDHDVSNVSSLSSLVSNCVNNLVVLLPQLVDLEEEEFEEFAPDQRCSQSVLLQSLARSLNHDYHYPHYNDYLVVLLVVLVVVQPTAYEYEYEYQDPVRVVCVLVSLVVCVVVPRPVRYAYEYEYPVDDPVNCPVRPHDYYDHHSVVSSVVVNVVD